Protein AF-A0A1A9RA69-F1 (afdb_monomer_lite)

Radius of gyration: 20.42 Å; chains: 1; bounding box: 55×50×54 Å

Sequence (304 aa):
MTLPSEFDSLSSAAAGIYRQNAFYIRMSSLFDLDPQENDPLPAAVAMHAHEYVHFLHNASTTAGQAYLHSNLILLRVMAGGCNEQGHFLGLDTMSEDGRNSLCYVATIMNAQLGTTSAKSLSGCKEILQWEYDFPRILTSQNVSKAISTFKTHEENGDITSQDITIGLSFITEGVAYEVEREMRRLSGIPDNDLDLHVPIFPYLAYRKAIRNWSGRDLQAHDLIAIGITALSHIFSGFWLYTICVSLRNTNESVTSVLEKARASCSNDSEHVLFALREQRDDLSKGDVIWTAIGEYMKMAELGV

Secondary structure (DSSP, 8-state):
-PPP-TTS---S-SSEEEETTTTEEEE-GGG-SS-SSSPPPTTHHHHHHHHHHHHHHHHHSHHHHHHHHHHHHHHHHHHTTB-TT--B--GGGS-HHHHHHHHHHHHHHHHHH-----GGGTT---GGGEEEPPPEEEEETTEEEEEEEEEEE-TTS-EEEEEEEESHHHHHHHHHHHHHHHHHHHTT--TTTTTTT--IIIIIHHHHHHHHHHTS---HHHHHHHHHHHTTSSSHHHHHHHHHHHHHH--S-HHHHHHHHHHHTTTHHHHHHHHHHHHHHTSPTT-HHHHHHHHHHHHHHHT-

Structure (mmCIF, N/CA/C/O backbone):
data_AF-A0A1A9RA69-F1
#
_entry.id   AF-A0A1A9RA69-F1
#
loop_
_atom_site.group_PDB
_atom_site.id
_atom_site.type_symbol
_atom_site.label_atom_id
_atom_site.label_alt_id
_atom_site.label_comp_id
_atom_site.label_asym_id
_atom_site.label_entity_id
_atom_site.label_seq_id
_atom_site.pdbx_PDB_ins_code
_atom_site.Cartn_x
_atom_site.Cartn_y
_atom_site.Cartn_z
_atom_site.occupancy
_atom_site.B_iso_or_equiv
_atom_site.auth_seq_id
_atom_site.auth_comp_id
_atom_site.auth_asym_id
_atom_site.auth_atom_id
_atom_site.pdbx_PDB_model_num
ATOM 1 N N . MET A 1 1 ? 32.854 -2.793 6.626 1.00 27.45 1 MET A N 1
ATOM 2 C CA . MET A 1 1 ? 31.945 -2.289 5.579 1.00 27.45 1 MET A CA 1
ATOM 3 C C . MET A 1 1 ? 30.653 -3.076 5.730 1.00 27.45 1 MET A C 1
ATOM 5 O O . MET A 1 1 ? 30.592 -4.228 5.329 1.00 27.45 1 MET A O 1
ATOM 9 N N . THR A 1 2 ? 29.713 -2.538 6.498 1.00 25.16 2 THR A N 1
ATOM 10 C CA . THR A 1 2 ? 28.413 -3.157 6.787 1.00 25.16 2 THR A CA 1
ATOM 11 C C . THR A 1 2 ? 27.488 -2.897 5.605 1.00 25.16 2 THR A C 1
ATOM 13 O O . THR A 1 2 ? 27.288 -1.743 5.236 1.00 25.16 2 THR A O 1
ATOM 16 N N . LEU A 1 3 ? 26.981 -3.962 4.981 1.00 24.34 3 LEU A N 1
ATOM 17 C CA . LEU A 1 3 ? 25.962 -3.869 3.934 1.00 24.34 3 LEU A CA 1
ATOM 18 C C . LEU A 1 3 ? 24.725 -3.134 4.489 1.00 24.34 3 LEU A C 1
ATOM 20 O O . LEU A 1 3 ? 24.337 -3.418 5.626 1.00 24.34 3 LEU A O 1
ATOM 24 N N . PRO A 1 4 ? 24.093 -2.218 3.734 1.00 28.41 4 PRO A N 1
ATOM 25 C CA . PRO A 1 4 ? 22.813 -1.653 4.132 1.00 28.41 4 PRO A CA 1
ATOM 26 C C . PRO A 1 4 ? 21.761 -2.762 4.054 1.00 28.41 4 PRO A C 1
ATOM 28 O O . PRO A 1 4 ? 21.517 -3.320 2.987 1.00 28.41 4 PRO A O 1
ATOM 31 N N . SER A 1 5 ? 21.125 -3.082 5.178 1.00 32.41 5 SER A N 1
ATOM 32 C CA . SER A 1 5 ? 20.023 -4.048 5.283 1.00 32.41 5 SER A CA 1
ATOM 33 C C . SER A 1 5 ? 18.706 -3.522 4.683 1.00 32.41 5 SER A C 1
ATOM 35 O O . SER A 1 5 ? 17.634 -3.915 5.125 1.00 32.41 5 SER A O 1
ATOM 37 N N . GLU A 1 6 ? 18.762 -2.576 3.743 1.00 33.84 6 GLU A N 1
ATOM 38 C CA . GLU A 1 6 ? 17.625 -1.720 3.368 1.00 33.84 6 GLU A CA 1
ATOM 39 C C . GLU A 1 6 ? 16.806 -2.235 2.172 1.00 33.84 6 GLU A C 1
ATOM 41 O O . GLU A 1 6 ? 15.825 -1.600 1.801 1.00 33.84 6 GLU A O 1
ATOM 46 N N . PHE A 1 7 ? 17.146 -3.398 1.602 1.00 30.27 7 PHE A N 1
ATOM 47 C CA . PHE A 1 7 ? 16.282 -4.087 0.625 1.00 30.27 7 PHE A CA 1
ATOM 48 C C . PHE A 1 7 ? 15.355 -5.136 1.250 1.00 30.27 7 PHE A C 1
ATOM 50 O O . PHE A 1 7 ? 14.399 -5.570 0.611 1.00 30.27 7 PHE A O 1
ATOM 57 N N . ASP A 1 8 ? 15.600 -5.500 2.508 1.00 30.80 8 ASP A N 1
ATOM 58 C CA . ASP A 1 8 ? 14.643 -6.234 3.323 1.00 30.80 8 ASP A CA 1
ATOM 59 C C . ASP A 1 8 ? 13.865 -5.201 4.133 1.00 30.80 8 ASP A C 1
ATOM 61 O O . ASP A 1 8 ? 14.399 -4.592 5.060 1.00 30.80 8 ASP A O 1
ATOM 65 N N . SER A 1 9 ? 12.603 -4.972 3.775 1.00 30.31 9 SER A N 1
ATOM 66 C CA . SER A 1 9 ? 11.675 -4.199 4.595 1.00 30.31 9 SER A CA 1
ATOM 67 C C . SER A 1 9 ? 11.464 -4.921 5.929 1.00 30.31 9 SER A C 1
ATOM 69 O O . SER A 1 9 ? 10.522 -5.688 6.111 1.00 30.31 9 SER A O 1
ATOM 71 N N . LEU A 1 10 ? 12.373 -4.695 6.873 1.00 33.59 10 LEU A N 1
ATOM 72 C CA . LEU A 1 10 ? 12.224 -5.038 8.279 1.00 33.59 10 LEU A CA 1
ATOM 73 C C . LEU A 1 10 ? 11.155 -4.107 8.871 1.00 33.59 10 LEU A C 1
ATOM 75 O O . LEU A 1 10 ? 11.471 -3.103 9.507 1.00 33.59 10 LEU A O 1
ATOM 79 N N . SER A 1 11 ? 9.886 -4.418 8.611 1.00 34.34 11 SER A N 1
ATOM 80 C CA . SER A 1 11 ? 8.718 -3.735 9.168 1.00 34.34 11 SER A CA 1
ATOM 81 C C . SER A 1 11 ? 7.892 -4.741 9.972 1.00 34.34 11 SER A C 1
ATOM 83 O O . SER A 1 11 ? 7.182 -5.564 9.419 1.00 34.34 11 SER A O 1
ATOM 85 N N . SER A 1 12 ? 8.070 -4.645 11.292 1.00 34.28 12 SER A N 1
ATOM 86 C CA . SER A 1 12 ? 7.458 -5.360 12.426 1.00 34.28 12 SER A CA 1
ATOM 87 C C . SER A 1 12 ? 7.635 -6.891 12.576 1.00 34.28 12 SER A C 1
ATOM 89 O O . SER A 1 12 ? 7.056 -7.715 11.892 1.00 34.28 12 SER A O 1
ATOM 91 N N . ALA A 1 13 ? 8.420 -7.258 13.598 1.00 42.62 13 ALA A N 1
ATOM 92 C CA . ALA A 1 13 ? 8.185 -8.394 14.501 1.00 42.62 13 ALA A CA 1
ATOM 93 C C . ALA A 1 13 ? 8.125 -9.845 13.948 1.00 42.62 13 ALA A C 1
ATOM 95 O O . ALA A 1 13 ? 7.209 -10.587 14.267 1.00 42.62 13 ALA A O 1
ATOM 96 N N . ALA A 1 14 ? 9.180 -10.294 13.253 1.00 58.47 14 ALA A N 1
ATOM 97 C CA . ALA A 1 14 ? 9.786 -11.650 13.292 1.00 58.47 14 ALA A CA 1
ATOM 98 C C . ALA A 1 14 ? 8.922 -12.937 13.125 1.00 58.47 14 ALA A C 1
ATOM 100 O O . ALA A 1 14 ? 9.467 -14.037 13.253 1.00 58.47 14 ALA A O 1
ATOM 101 N N . ALA A 1 15 ? 7.628 -12.846 12.818 1.00 69.25 15 ALA A N 1
ATOM 102 C CA . ALA A 1 15 ? 6.713 -13.988 12.729 1.00 69.25 15 ALA A CA 1
ATOM 103 C C . ALA A 1 15 ? 6.352 -14.386 11.290 1.00 69.25 15 ALA A C 1
ATOM 105 O O . ALA A 1 15 ? 6.183 -15.575 11.026 1.00 69.25 15 ALA A O 1
ATOM 106 N N . GLY A 1 16 ? 6.276 -13.421 10.373 1.00 75.06 16 GLY A N 1
ATOM 107 C CA . GLY A 1 16 ? 5.895 -13.602 8.973 1.00 75.06 16 GLY A CA 1
ATOM 108 C C . GLY A 1 16 ? 6.556 -12.553 8.081 1.00 75.06 16 GLY A C 1
ATOM 109 O O . GLY A 1 16 ? 6.882 -11.465 8.551 1.00 75.06 16 GLY A O 1
ATOM 110 N N . ILE A 1 17 ? 6.859 -12.920 6.833 1.00 83.50 17 ILE A N 1
ATOM 111 C CA . ILE A 1 17 ? 7.322 -12.006 5.782 1.00 83.50 17 ILE A CA 1
ATOM 112 C C . ILE A 1 17 ? 6.777 -12.484 4.434 1.00 83.50 17 ILE A C 1
ATOM 114 O O . ILE A 1 17 ? 7.226 -13.508 3.901 1.00 83.50 17 ILE A O 1
ATOM 118 N N . TYR A 1 18 ? 5.881 -11.709 3.833 1.00 84.56 18 TYR A N 1
ATOM 119 C CA . TYR A 1 18 ? 5.550 -11.807 2.420 1.00 84.56 18 TYR A CA 1
ATOM 120 C C . TYR A 1 18 ? 6.660 -11.198 1.561 1.00 84.56 18 TYR A C 1
ATOM 122 O O . TYR A 1 18 ? 7.117 -10.071 1.763 1.00 84.56 18 TYR A O 1
ATOM 130 N N . ARG A 1 19 ? 7.105 -11.951 0.555 1.00 82.25 19 ARG A N 1
ATOM 131 C CA . ARG A 1 19 ? 8.107 -11.491 -0.406 1.00 82.25 19 ARG A CA 1
ATOM 132 C C . ARG A 1 19 ? 7.420 -10.990 -1.663 1.00 82.25 19 ARG A C 1
ATOM 134 O O . ARG A 1 19 ? 7.020 -11.768 -2.534 1.00 82.25 19 ARG A O 1
ATOM 141 N N . GLN A 1 20 ? 7.313 -9.666 -1.740 1.00 78.75 20 GLN A N 1
ATOM 142 C CA . GLN A 1 20 ? 6.709 -8.971 -2.867 1.00 78.75 20 GLN A CA 1
ATOM 143 C C . GLN A 1 20 ? 7.347 -9.407 -4.193 1.00 78.75 20 GLN A C 1
ATOM 145 O O . GLN A 1 20 ? 8.564 -9.549 -4.292 1.00 78.75 20 GLN A O 1
ATOM 150 N N . ASN A 1 21 ? 6.509 -9.657 -5.202 1.00 75.44 21 ASN A N 1
ATOM 151 C CA . ASN A 1 21 ? 6.872 -10.121 -6.554 1.00 75.44 21 ASN A CA 1
ATOM 152 C C . ASN A 1 21 ? 7.459 -11.543 -6.653 1.00 75.44 21 ASN A C 1
ATOM 154 O O . ASN A 1 21 ? 7.546 -12.074 -7.756 1.00 75.44 21 ASN A O 1
ATOM 158 N N . ALA A 1 22 ? 7.800 -12.187 -5.532 1.00 79.44 22 ALA A N 1
ATOM 159 C CA . ALA A 1 22 ? 8.187 -13.600 -5.484 1.00 79.44 22 ALA A CA 1
ATOM 160 C C . ALA A 1 22 ? 7.032 -14.530 -5.062 1.00 79.44 22 ALA A C 1
ATOM 162 O O . ALA A 1 22 ? 7.169 -15.747 -5.149 1.00 79.44 22 ALA A O 1
ATOM 163 N N . PHE A 1 23 ? 5.908 -13.963 -4.606 1.00 83.69 23 PHE A N 1
ATOM 164 C CA . PHE A 1 23 ? 4.671 -14.671 -4.244 1.00 83.69 23 PHE A CA 1
ATOM 165 C C . PHE A 1 23 ? 4.850 -15.818 -3.244 1.00 83.69 23 PHE A C 1
ATOM 167 O O . PHE A 1 23 ? 4.135 -16.814 -3.303 1.00 83.69 23 PHE A O 1
ATOM 174 N N . TYR A 1 24 ? 5.769 -15.665 -2.289 1.00 85.94 24 TYR A N 1
ATOM 175 C CA . TYR A 1 24 ? 5.884 -16.600 -1.177 1.00 85.94 24 TYR A CA 1
ATOM 176 C C . TYR A 1 24 ? 5.848 -15.880 0.164 1.00 85.94 24 TYR A C 1
ATOM 178 O O . TYR A 1 24 ? 6.319 -14.749 0.309 1.00 85.94 24 TYR A O 1
ATOM 186 N N . ILE A 1 25 ? 5.277 -16.574 1.142 1.00 88.06 25 ILE A N 1
ATOM 187 C CA . ILE A 1 25 ? 5.205 -16.153 2.533 1.00 88.06 25 ILE A CA 1
ATOM 188 C C . ILE A 1 25 ? 6.197 -17.013 3.306 1.00 88.06 25 ILE A C 1
ATOM 190 O O . ILE A 1 25 ? 6.184 -18.241 3.206 1.00 88.06 25 ILE A O 1
ATOM 194 N N . ARG A 1 26 ? 7.075 -16.371 4.071 1.00 88.12 26 ARG A N 1
ATOM 195 C CA . ARG A 1 26 ? 7.946 -17.051 5.025 1.00 88.12 26 ARG A CA 1
ATOM 196 C C . ARG A 1 26 ? 7.419 -16.806 6.427 1.00 88.12 26 ARG A C 1
ATOM 198 O O . ARG A 1 26 ? 7.430 -15.670 6.879 1.00 88.12 26 ARG A O 1
ATOM 205 N N . MET A 1 27 ? 7.053 -17.875 7.121 1.00 87.44 27 MET A N 1
ATOM 206 C CA . MET A 1 27 ? 6.606 -17.818 8.511 1.00 87.44 27 MET A CA 1
ATOM 207 C C . MET A 1 27 ? 7.672 -18.370 9.457 1.00 87.44 27 MET A C 1
ATOM 209 O O . MET A 1 27 ? 8.471 -19.235 9.092 1.00 87.44 27 MET A O 1
ATOM 213 N N . SER A 1 28 ? 7.685 -17.861 10.683 1.00 87.75 28 SER A N 1
ATOM 214 C CA . SER A 1 28 ? 8.367 -18.483 11.812 1.00 87.75 28 SER A CA 1
ATOM 215 C C . SER A 1 28 ? 7.696 -19.815 12.132 1.00 87.75 28 SER A C 1
ATOM 217 O O . SER A 1 28 ? 6.470 -19.911 12.115 1.00 87.75 28 SER A O 1
ATOM 219 N N . SER A 1 29 ? 8.485 -20.829 12.492 1.00 85.19 29 SER A N 1
ATOM 220 C CA . SER A 1 29 ? 7.966 -22.149 12.877 1.00 85.19 29 SER A CA 1
ATOM 221 C C . SER A 1 29 ? 7.066 -22.108 14.116 1.00 85.19 29 SER A C 1
ATOM 223 O O . SER A 1 29 ? 6.325 -23.047 14.362 1.00 85.19 29 SER A O 1
ATOM 225 N N . LEU A 1 30 ? 7.112 -21.028 14.904 1.00 85.19 30 LEU A N 1
ATOM 226 C CA . LEU A 1 30 ? 6.190 -20.818 16.025 1.00 85.19 30 LEU A CA 1
ATOM 227 C C . LEU A 1 30 ? 4.755 -20.512 15.567 1.00 85.19 30 LEU A C 1
ATOM 229 O O . LEU A 1 30 ? 3.819 -20.721 16.328 1.00 85.19 30 LEU A O 1
ATOM 233 N N . PHE A 1 31 ? 4.583 -20.017 14.341 1.00 85.62 31 PHE A N 1
ATOM 234 C CA . PHE A 1 31 ? 3.292 -19.687 13.732 1.00 85.62 31 PHE A CA 1
ATOM 235 C C . PHE A 1 31 ? 2.871 -20.768 12.726 1.00 85.62 31 PHE A C 1
ATOM 237 O O . PHE A 1 31 ? 2.175 -20.481 11.750 1.00 85.62 31 PHE A O 1
ATOM 244 N N . ASP A 1 32 ? 3.325 -22.006 12.941 1.00 87.44 32 ASP A N 1
ATOM 245 C CA . ASP A 1 32 ? 2.824 -23.153 12.197 1.00 87.44 32 ASP A CA 1
ATOM 246 C C . ASP A 1 32 ? 1.327 -23.344 12.485 1.00 87.44 32 ASP A C 1
ATOM 248 O O . ASP A 1 32 ? 0.864 -23.171 13.616 1.00 87.44 32 ASP A O 1
ATOM 252 N N . LEU A 1 33 ? 0.573 -23.657 11.435 1.00 90.44 33 LEU A N 1
ATOM 253 C CA . LEU A 1 33 ? -0.854 -23.947 11.528 1.00 90.44 33 LEU A CA 1
ATOM 254 C C . LEU A 1 33 ? -1.109 -25.404 11.930 1.00 90.44 33 LEU A C 1
ATOM 256 O O . LEU A 1 33 ? -2.230 -25.712 12.325 1.00 90.44 33 LEU A O 1
ATOM 260 N N . ASP A 1 34 ? -0.093 -26.269 11.845 1.00 91.12 34 ASP A N 1
ATOM 261 C CA . ASP A 1 34 ? -0.165 -27.683 12.232 1.00 91.12 34 ASP A CA 1
ATOM 262 C C . ASP A 1 34 ? 1.121 -28.141 12.965 1.00 91.12 34 ASP A C 1
ATOM 264 O O . ASP A 1 34 ? 1.908 -28.930 12.431 1.00 91.12 34 ASP A O 1
ATOM 268 N N . PRO A 1 35 ? 1.404 -27.621 14.180 1.00 88.81 35 PRO A N 1
ATOM 269 C CA . PRO A 1 35 ? 2.593 -28.008 14.929 1.00 88.81 35 PRO A CA 1
ATOM 270 C C . PRO A 1 35 ? 2.499 -29.466 15.403 1.00 88.81 35 PRO A C 1
ATOM 272 O O . PRO A 1 35 ? 1.471 -29.914 15.897 1.00 88.81 35 PRO A O 1
ATOM 275 N N . GLN A 1 36 ? 3.613 -30.201 15.348 1.00 84.12 36 GLN A N 1
ATOM 276 C CA . GLN A 1 36 ? 3.624 -31.637 15.678 1.00 84.12 36 GLN A CA 1
ATOM 277 C C . GLN A 1 36 ? 3.325 -31.971 17.149 1.00 84.12 36 GLN A C 1
ATOM 279 O O . GLN A 1 36 ? 2.824 -33.057 17.434 1.00 84.12 36 GLN A O 1
ATOM 284 N N . GLU A 1 37 ? 3.682 -31.088 18.085 1.00 81.25 37 GLU A N 1
ATOM 285 C CA . GLU A 1 37 ? 3.661 -31.390 19.527 1.00 81.25 37 GLU A CA 1
ATOM 286 C C . GLU A 1 37 ? 2.727 -30.484 20.344 1.00 81.25 37 GLU A C 1
ATOM 288 O O . GLU A 1 37 ? 2.474 -30.779 21.509 1.00 81.25 37 GLU A O 1
ATOM 293 N N . ASN A 1 38 ? 2.210 -29.397 19.764 1.00 82.81 38 ASN A N 1
ATOM 294 C CA . ASN A 1 38 ? 1.404 -28.396 20.468 1.00 82.81 38 ASN A CA 1
ATOM 295 C C . ASN A 1 38 ? 0.243 -27.917 19.597 1.00 82.81 38 ASN A C 1
ATOM 297 O O . ASN A 1 38 ? 0.313 -27.994 18.374 1.00 82.81 38 ASN A O 1
ATOM 301 N N . ASP A 1 39 ? -0.776 -27.340 20.231 1.00 85.75 39 ASP A N 1
ATOM 302 C CA . ASP A 1 39 ? -1.787 -26.581 19.502 1.00 85.75 39 ASP A CA 1
ATOM 303 C C . ASP A 1 39 ? -1.146 -25.356 18.816 1.00 85.75 39 ASP A C 1
ATOM 305 O O . ASP A 1 39 ? -0.204 -24.763 19.365 1.00 85.75 39 ASP A O 1
ATOM 309 N N . PRO A 1 40 ? -1.648 -24.939 17.638 1.00 85.44 40 PRO A N 1
ATOM 310 C CA . PRO A 1 40 ? -1.216 -23.704 16.996 1.00 85.44 40 PRO A CA 1
ATOM 311 C C . PRO A 1 40 ? -1.345 -22.515 17.949 1.00 85.44 40 PRO A C 1
ATOM 313 O O . PRO A 1 40 ? -2.305 -22.418 18.721 1.00 85.44 40 PRO A O 1
ATOM 316 N N . LEU A 1 41 ? -0.413 -21.560 17.864 1.00 85.38 41 LEU A N 1
ATOM 317 C CA . LEU A 1 41 ? -0.558 -20.315 18.616 1.00 85.38 41 LEU A CA 1
ATOM 318 C C . LEU A 1 41 ? -1.899 -19.648 18.260 1.00 85.38 41 LEU A C 1
ATOM 320 O O . LEU A 1 41 ? -2.237 -19.577 17.076 1.00 85.38 41 LEU A O 1
ATOM 324 N N . PRO A 1 42 ? -2.633 -19.063 19.227 1.00 81.88 42 PRO A N 1
ATOM 325 C CA . PRO A 1 42 ? -3.911 -18.401 18.944 1.00 81.88 42 PRO A CA 1
ATOM 326 C C . PRO A 1 42 ? -3.831 -17.314 17.858 1.00 81.88 42 PRO A C 1
ATOM 328 O O . PRO A 1 42 ? -4.802 -17.059 17.149 1.00 81.88 42 PRO A O 1
ATOM 331 N N . ALA A 1 43 ? -2.660 -16.686 17.699 1.00 83.81 43 ALA A N 1
ATOM 332 C CA . ALA A 1 43 ? -2.397 -15.667 16.686 1.00 83.81 43 ALA A CA 1
ATOM 333 C C . ALA A 1 43 ? -1.901 -16.223 15.332 1.00 83.81 43 ALA A C 1
ATOM 335 O O . ALA A 1 43 ? -1.717 -15.439 14.404 1.00 83.81 43 ALA A O 1
ATOM 336 N N . ALA A 1 44 ? -1.687 -17.539 15.191 1.00 87.75 44 ALA A N 1
ATOM 337 C CA . ALA A 1 44 ? -1.130 -18.150 13.980 1.00 87.75 44 ALA A CA 1
ATOM 338 C C . ALA A 1 44 ? -1.990 -17.855 12.747 1.00 87.75 44 ALA A C 1
ATOM 340 O O . ALA A 1 44 ? -1.511 -17.265 11.782 1.00 87.75 44 ALA A O 1
ATOM 341 N N . VAL A 1 45 ? -3.287 -18.163 12.815 1.00 90.94 45 VAL A N 1
ATOM 342 C CA . VAL A 1 45 ? -4.230 -17.931 11.709 1.00 90.94 45 VAL A CA 1
ATOM 343 C C . VAL A 1 45 ? -4.305 -16.446 11.332 1.00 90.94 45 VAL A C 1
ATOM 345 O O . VAL A 1 45 ? -4.296 -16.112 10.150 1.00 90.94 45 VAL A O 1
ATOM 348 N N . ALA A 1 46 ? -4.321 -15.551 12.324 1.00 91.38 46 ALA A N 1
ATOM 349 C CA . ALA A 1 46 ? -4.362 -14.109 12.087 1.00 91.38 46 ALA A CA 1
ATOM 350 C C . ALA A 1 46 ? -3.090 -13.601 11.379 1.00 91.38 46 ALA A C 1
ATOM 352 O O . ALA A 1 46 ? -3.194 -12.824 10.435 1.00 91.38 46 ALA A O 1
ATOM 353 N N . MET A 1 47 ? -1.909 -14.089 11.772 1.00 90.06 47 MET A N 1
ATOM 354 C CA . MET A 1 47 ? -0.637 -13.722 11.139 1.00 90.06 47 MET A CA 1
ATOM 355 C C . MET A 1 47 ? -0.536 -14.244 9.698 1.00 90.06 47 MET A C 1
ATOM 357 O O . MET A 1 47 ? -0.089 -13.534 8.805 1.00 90.06 47 MET A O 1
ATOM 361 N N . HIS A 1 48 ? -0.994 -15.472 9.426 1.00 92.44 48 HIS A N 1
ATOM 362 C CA . HIS A 1 48 ? -1.060 -15.976 8.045 1.00 92.44 48 HIS A CA 1
ATOM 363 C C . HIS A 1 48 ? -2.014 -15.145 7.186 1.00 92.44 48 HIS A C 1
ATOM 365 O O . HIS A 1 48 ? -1.712 -14.868 6.027 1.00 92.44 48 HIS A O 1
ATOM 371 N N . ALA A 1 49 ? -3.143 -14.712 7.748 1.00 93.75 49 ALA A N 1
ATOM 372 C CA . ALA A 1 49 ? -4.061 -13.825 7.048 1.00 93.75 49 ALA A CA 1
ATOM 373 C C . ALA A 1 49 ? -3.441 -12.448 6.762 1.00 93.75 49 ALA A C 1
ATOM 375 O O . ALA A 1 49 ? -3.637 -11.938 5.662 1.00 93.75 49 ALA A O 1
ATOM 376 N N . HIS A 1 50 ? -2.657 -11.882 7.688 1.00 94.50 50 HIS A N 1
ATOM 377 C CA . HIS A 1 50 ? -1.894 -10.643 7.466 1.00 94.50 50 HIS A CA 1
ATOM 378 C C . HIS A 1 50 ? -0.998 -10.757 6.227 1.00 94.50 50 HIS A C 1
ATOM 380 O O . HIS A 1 50 ? -1.095 -9.956 5.297 1.00 94.50 50 HIS A O 1
ATOM 386 N N . GLU A 1 51 ? -0.188 -11.813 6.158 1.00 93.94 51 GLU A N 1
ATOM 387 C CA . GLU A 1 51 ? 0.707 -12.040 5.019 1.00 93.94 51 GLU A CA 1
ATOM 388 C C . GLU A 1 51 ? -0.042 -12.396 3.726 1.00 93.94 51 GLU A C 1
ATOM 390 O O . GLU A 1 51 ? 0.376 -12.028 2.624 1.00 93.94 51 GLU A O 1
ATOM 395 N N . TYR A 1 52 ? -1.182 -13.079 3.830 1.00 94.38 52 TYR A N 1
ATOM 396 C CA . TYR A 1 52 ? -2.032 -13.353 2.676 1.00 94.38 52 TYR A CA 1
ATOM 397 C C . TYR A 1 52 ? -2.679 -12.077 2.120 1.00 94.38 52 TYR A C 1
ATOM 399 O O . TYR A 1 52 ? -2.798 -11.923 0.905 1.00 94.38 52 TYR A O 1
ATOM 407 N N . VAL A 1 53 ? -3.033 -11.116 2.976 1.00 95.44 53 VAL A N 1
ATOM 408 C CA . VAL A 1 53 ? -3.509 -9.795 2.546 1.00 95.44 53 VAL A CA 1
ATOM 409 C C . VAL A 1 53 ? -2.425 -9.055 1.756 1.00 95.44 53 VAL A C 1
ATOM 411 O O . VAL A 1 53 ? -2.732 -8.468 0.718 1.00 95.44 53 VAL A O 1
ATOM 414 N N . HIS A 1 54 ? -1.153 -9.144 2.162 1.00 94.38 54 HIS A N 1
ATOM 415 C CA . HIS A 1 54 ? -0.033 -8.614 1.370 1.00 94.38 54 HIS A CA 1
ATOM 416 C C . HIS A 1 54 ? 0.058 -9.255 -0.019 1.00 94.38 54 HIS A C 1
ATOM 418 O O . HIS A 1 54 ? 0.214 -8.546 -1.019 1.00 94.38 54 HIS A O 1
ATOM 424 N N . PHE A 1 55 ? -0.099 -10.581 -0.099 1.00 93.19 55 PHE A N 1
ATOM 425 C CA . PHE A 1 55 ? -0.179 -11.301 -1.373 1.00 93.19 55 PHE A CA 1
ATOM 426 C C . PHE A 1 55 ? -1.315 -10.772 -2.258 1.00 93.19 55 PHE A C 1
ATOM 428 O O . PHE A 1 55 ? -1.072 -10.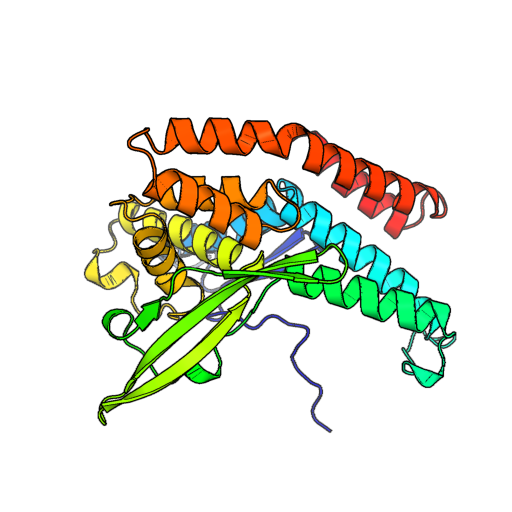433 -3.420 1.00 93.19 55 PHE A O 1
ATOM 435 N N . LEU A 1 56 ? -2.529 -10.659 -1.707 1.00 94.00 56 LEU A N 1
ATOM 436 C CA . LEU A 1 56 ? -3.697 -10.169 -2.437 1.00 94.00 56 LEU A CA 1
ATOM 437 C C . LEU A 1 56 ? -3.461 -8.748 -2.941 1.00 94.00 56 LEU A C 1
ATOM 439 O O . LEU A 1 56 ? -3.608 -8.489 -4.130 1.00 94.00 56 LEU A O 1
ATOM 443 N N . HIS A 1 57 ? -2.999 -7.839 -2.084 1.00 94.50 57 HIS A N 1
ATOM 444 C CA . HIS A 1 57 ? -2.709 -6.471 -2.500 1.00 94.50 57 HIS A CA 1
ATOM 445 C C . HIS A 1 57 ? -1.683 -6.406 -3.635 1.00 94.50 57 HIS A C 1
ATOM 447 O O . HIS A 1 57 ? -1.851 -5.610 -4.559 1.00 94.50 57 HIS A O 1
ATOM 453 N N . ASN A 1 58 ? -0.663 -7.265 -3.626 1.00 91.19 58 ASN A N 1
ATOM 454 C CA . ASN A 1 58 ? 0.332 -7.298 -4.693 1.00 91.19 58 ASN A CA 1
ATOM 455 C C . ASN A 1 58 ? -0.212 -7.854 -6.025 1.00 91.19 58 ASN A C 1
ATOM 457 O O . ASN A 1 58 ? 0.196 -7.400 -7.095 1.00 91.19 58 ASN A O 1
ATOM 461 N N . ALA A 1 59 ? -1.108 -8.843 -5.979 1.00 90.56 59 ALA A N 1
ATOM 462 C CA . ALA A 1 59 ? -1.617 -9.527 -7.170 1.00 90.56 59 ALA A CA 1
ATOM 463 C C . ALA A 1 59 ? -2.882 -8.881 -7.762 1.00 90.56 59 ALA A C 1
ATOM 465 O O . ALA A 1 59 ? -3.030 -8.800 -8.982 1.00 90.56 59 ALA A O 1
ATOM 466 N N . SER A 1 60 ? -3.789 -8.406 -6.910 1.00 91.75 60 SER A N 1
ATOM 467 C CA . SER A 1 60 ? -5.166 -8.078 -7.289 1.00 91.75 60 SER A CA 1
ATOM 468 C C . SER A 1 60 ? -5.497 -6.587 -7.246 1.00 91.75 60 SER A C 1
ATOM 470 O O . SER A 1 60 ? -6.632 -6.215 -7.535 1.00 91.75 60 SER A O 1
ATOM 472 N N . THR A 1 61 ? -4.555 -5.720 -6.861 1.00 94.94 61 THR A N 1
ATOM 473 C CA . THR A 1 61 ? -4.793 -4.270 -6.823 1.00 94.94 61 THR A CA 1
ATOM 474 C C . THR A 1 61 ? -3.967 -3.538 -7.866 1.00 94.94 61 THR A C 1
ATOM 476 O O . THR A 1 61 ? -2.819 -3.895 -8.139 1.00 94.94 61 THR A O 1
ATOM 479 N N . THR A 1 62 ? -4.531 -2.457 -8.401 1.00 95.81 62 THR A N 1
ATOM 480 C CA . THR A 1 62 ? -3.846 -1.549 -9.325 1.00 95.81 62 THR A CA 1
ATOM 481 C C . THR A 1 62 ? -2.530 -1.036 -8.743 1.00 95.81 62 THR A C 1
ATOM 483 O O . THR A 1 62 ? -1.528 -0.980 -9.450 1.00 95.81 62 THR A O 1
ATOM 486 N N . ALA A 1 63 ? -2.500 -0.675 -7.455 1.00 96.19 63 ALA A N 1
ATOM 487 C CA . ALA A 1 63 ? -1.289 -0.181 -6.803 1.00 96.19 63 ALA A CA 1
ATOM 488 C C . ALA A 1 63 ? -0.180 -1.249 -6.751 1.00 96.19 63 ALA A C 1
ATOM 490 O O . ALA A 1 63 ? 0.977 -0.939 -7.039 1.00 96.19 63 ALA A O 1
ATOM 491 N N . GLY A 1 64 ? -0.530 -2.503 -6.436 1.00 94.81 64 GLY A N 1
ATOM 492 C CA . GLY A 1 64 ? 0.403 -3.634 -6.462 1.00 94.81 64 GLY A CA 1
ATOM 493 C C . GLY A 1 64 ? 0.949 -3.907 -7.865 1.00 94.81 64 GLY A C 1
ATOM 494 O O . GLY A 1 64 ? 2.164 -3.936 -8.065 1.00 94.81 64 GLY A O 1
ATOM 495 N N . GLN A 1 65 ? 0.057 -3.989 -8.855 1.00 94.75 65 GLN A N 1
ATOM 496 C CA . GLN A 1 65 ? 0.404 -4.178 -10.270 1.00 94.75 65 GLN A CA 1
ATOM 497 C C . GLN A 1 65 ? 1.307 -3.054 -10.796 1.00 94.75 65 GLN A C 1
ATOM 499 O O . GLN A 1 65 ? 2.308 -3.308 -11.469 1.00 94.75 65 GLN A O 1
ATOM 504 N N . ALA A 1 66 ? 0.992 -1.801 -10.459 1.00 95.44 66 ALA A N 1
ATOM 505 C CA . ALA A 1 66 ? 1.752 -0.639 -10.903 1.00 95.44 66 ALA A CA 1
ATOM 506 C C . ALA A 1 66 ? 3.141 -0.596 -10.264 1.00 95.44 66 ALA A C 1
ATOM 508 O O . ALA A 1 66 ? 4.109 -0.219 -10.926 1.00 95.44 66 ALA A O 1
ATOM 509 N N . TYR A 1 67 ? 3.254 -1.014 -9.002 1.00 95.25 67 TYR A N 1
ATOM 510 C CA . TYR A 1 67 ? 4.540 -1.109 -8.329 1.00 95.25 67 TYR A CA 1
ATOM 511 C C . TYR A 1 67 ? 5.405 -2.238 -8.907 1.00 95.25 67 TYR A C 1
ATOM 513 O O . TYR A 1 67 ? 6.600 -2.030 -9.121 1.00 95.25 67 TYR A O 1
ATOM 521 N N . LEU A 1 68 ? 4.830 -3.403 -9.238 1.00 93.44 68 LEU A N 1
ATOM 522 C CA . LEU A 1 68 ? 5.541 -4.455 -9.979 1.00 93.44 68 LEU A CA 1
ATOM 523 C C . LEU A 1 68 ? 6.048 -3.929 -11.327 1.00 93.44 68 LEU A C 1
ATOM 525 O O . LEU A 1 68 ? 7.223 -4.095 -11.649 1.00 93.44 68 LEU A O 1
ATOM 529 N N . HIS A 1 69 ? 5.187 -3.257 -12.093 1.00 94.56 69 HIS A N 1
ATOM 530 C CA . HIS A 1 69 ? 5.563 -2.662 -13.372 1.00 94.56 69 HIS A CA 1
ATOM 531 C C . HIS A 1 69 ? 6.746 -1.693 -13.222 1.00 94.56 69 HIS A C 1
ATOM 533 O O . HIS A 1 69 ? 7.738 -1.805 -13.943 1.00 94.56 69 HIS A O 1
ATOM 539 N N . SER A 1 70 ? 6.704 -0.796 -12.234 1.00 94.94 70 SER A N 1
ATOM 540 C CA . SER A 1 70 ? 7.812 0.122 -11.965 1.00 94.94 70 SER A CA 1
ATOM 541 C C . SER A 1 70 ? 9.096 -0.595 -11.525 1.00 94.94 70 SER A C 1
ATOM 543 O O . SER A 1 70 ? 10.174 -0.185 -11.950 1.00 94.94 70 SER A O 1
ATOM 545 N N . ASN A 1 71 ? 9.008 -1.693 -10.765 1.00 93.19 71 ASN A N 1
ATOM 546 C CA . ASN A 1 71 ? 10.169 -2.533 -10.439 1.00 93.19 71 ASN A CA 1
ATOM 547 C C . ASN A 1 71 ? 10.794 -3.171 -11.690 1.00 93.19 71 ASN A C 1
ATOM 549 O O . ASN A 1 71 ? 12.016 -3.185 -11.824 1.00 93.19 71 ASN A O 1
ATOM 553 N N . LEU A 1 72 ? 9.982 -3.674 -12.624 1.00 92.38 72 LEU A N 1
ATOM 554 C CA . LEU A 1 72 ? 10.483 -4.262 -13.871 1.00 92.38 72 LEU A CA 1
ATOM 555 C C . LEU A 1 72 ? 11.205 -3.220 -14.734 1.00 92.38 72 LEU A C 1
ATOM 557 O O . LEU A 1 72 ? 12.305 -3.484 -15.225 1.00 92.38 72 LEU A O 1
ATOM 561 N N . ILE A 1 73 ? 10.639 -2.014 -14.857 1.00 93.19 73 ILE A N 1
ATOM 562 C CA . ILE A 1 73 ? 11.306 -0.909 -15.559 1.00 93.19 73 ILE A CA 1
ATOM 563 C C . ILE A 1 73 ? 12.608 -0.534 -14.842 1.00 93.19 73 ILE A C 1
ATOM 565 O O . ILE A 1 73 ? 13.631 -0.358 -15.503 1.00 93.19 73 ILE A O 1
ATOM 569 N N . LEU A 1 74 ? 12.601 -0.446 -13.506 1.00 93.25 74 LEU A N 1
ATOM 570 C CA . LEU A 1 74 ? 13.797 -0.132 -12.723 1.00 93.25 74 LEU A CA 1
ATOM 571 C C . LEU A 1 74 ? 14.929 -1.116 -13.033 1.00 93.25 74 LEU A C 1
ATOM 573 O O . LEU A 1 74 ? 16.034 -0.684 -13.354 1.00 93.25 74 LEU A O 1
ATOM 577 N N . LEU A 1 75 ? 14.649 -2.421 -12.988 1.00 90.25 75 LEU A N 1
ATOM 578 C CA . LEU A 1 75 ? 15.631 -3.466 -13.285 1.00 90.25 75 LEU A CA 1
ATOM 579 C C . LEU A 1 75 ? 16.190 -3.336 -14.707 1.00 90.25 75 LEU A C 1
ATOM 581 O O . LEU A 1 75 ? 17.403 -3.415 -14.900 1.00 90.25 75 LEU A O 1
ATOM 585 N N . ARG A 1 76 ? 15.326 -3.074 -15.696 1.00 89.44 76 ARG A N 1
ATOM 586 C CA . ARG A 1 76 ? 15.734 -2.881 -17.096 1.00 89.44 76 ARG A CA 1
ATOM 587 C C . ARG A 1 76 ? 16.639 -1.663 -17.270 1.00 89.44 76 ARG A C 1
ATOM 589 O O . ARG A 1 76 ? 17.644 -1.743 -17.970 1.00 89.44 76 ARG A O 1
ATOM 596 N N . VAL A 1 77 ? 16.308 -0.549 -16.620 1.00 91.44 77 VAL A N 1
ATOM 597 C CA . VAL A 1 77 ? 17.123 0.672 -16.665 1.00 91.44 77 VAL A CA 1
ATOM 598 C C . VAL A 1 77 ? 18.459 0.458 -15.948 1.00 91.44 77 VAL A C 1
ATOM 600 O O . VAL A 1 77 ? 19.504 0.828 -16.481 1.00 91.44 77 VAL A O 1
ATOM 603 N N . MET A 1 78 ? 18.450 -0.183 -14.775 1.00 91.56 78 MET A N 1
ATOM 604 C CA . MET A 1 78 ? 19.666 -0.478 -14.010 1.00 91.56 78 MET A CA 1
ATOM 605 C C . MET A 1 78 ? 20.619 -1.418 -14.749 1.00 91.56 78 MET A C 1
ATOM 607 O O . MET A 1 78 ? 21.830 -1.241 -14.635 1.00 91.56 78 MET A O 1
ATOM 611 N N . ALA A 1 79 ? 20.104 -2.357 -15.550 1.00 89.31 79 ALA A N 1
ATOM 612 C CA . ALA A 1 79 ? 20.930 -3.246 -16.367 1.00 89.31 79 ALA A CA 1
ATOM 613 C C . ALA A 1 79 ? 21.869 -2.480 -17.319 1.00 89.31 79 ALA A C 1
ATOM 615 O O . ALA A 1 79 ? 22.974 -2.943 -17.589 1.00 89.31 79 ALA A O 1
ATOM 616 N N . GLY A 1 80 ? 21.481 -1.277 -17.765 1.00 87.12 80 GLY A N 1
ATOM 617 C CA . GLY A 1 80 ? 22.332 -0.401 -18.578 1.00 87.12 80 GLY A CA 1
ATOM 618 C C . GLY A 1 80 ? 23.552 0.180 -17.848 1.00 87.12 80 GLY A C 1
ATOM 619 O O . GLY A 1 80 ? 24.425 0.742 -18.501 1.00 87.12 80 GLY A O 1
ATOM 620 N N . GLY A 1 81 ? 23.623 0.059 -16.518 1.00 89.25 81 GLY A N 1
ATOM 621 C CA . GLY A 1 81 ? 24.775 0.439 -15.688 1.00 89.25 81 GLY A CA 1
ATOM 622 C C . GLY A 1 81 ? 25.498 -0.755 -15.055 1.00 89.25 81 GLY A C 1
ATOM 623 O O . GLY A 1 81 ? 26.258 -0.576 -14.101 1.00 89.25 81 GLY A O 1
ATOM 624 N N . CYS A 1 82 ? 25.231 -1.977 -15.522 1.00 93.00 82 CYS A N 1
ATOM 625 C CA . CYS A 1 82 ? 25.862 -3.191 -15.012 1.00 93.00 82 CYS A CA 1
ATOM 626 C C . CYS A 1 82 ? 27.058 -3.629 -15.868 1.00 93.00 82 CYS A C 1
ATOM 628 O O . CYS A 1 82 ? 27.112 -3.378 -17.070 1.00 93.00 82 CYS A O 1
ATOM 630 N N . ASN A 1 83 ? 28.011 -4.329 -15.250 1.00 90.94 83 ASN A N 1
ATOM 631 C CA . ASN A 1 83 ? 29.063 -5.044 -15.979 1.00 90.94 83 ASN A CA 1
ATOM 632 C C . ASN A 1 83 ? 28.582 -6.414 -16.504 1.00 90.94 83 ASN A C 1
ATOM 634 O O . ASN A 1 83 ? 27.447 -6.823 -16.267 1.00 90.94 83 ASN A O 1
ATOM 638 N N . GLU A 1 84 ? 29.469 -7.162 -17.169 1.00 90.75 84 GLU A N 1
ATOM 639 C CA . GLU A 1 84 ? 29.177 -8.504 -17.710 1.00 90.75 84 GLU A CA 1
ATOM 640 C C . GLU A 1 84 ? 28.769 -9.537 -16.643 1.00 90.75 84 GLU A C 1
ATOM 642 O O . GLU A 1 84 ? 28.161 -10.553 -16.966 1.00 90.75 84 GLU A O 1
ATOM 647 N N . GLN A 1 85 ? 29.091 -9.290 -15.370 1.00 91.62 85 GLN A N 1
ATOM 648 C CA . GLN A 1 85 ? 28.706 -10.137 -14.237 1.00 91.62 85 GLN A CA 1
ATOM 649 C C . GLN A 1 85 ? 27.408 -9.666 -13.558 1.00 91.62 85 GLN A C 1
ATOM 651 O O . GLN A 1 85 ? 27.001 -10.249 -12.557 1.00 91.62 85 GLN A O 1
ATOM 656 N N . GLY A 1 86 ? 26.758 -8.617 -14.074 1.00 87.50 86 GLY A N 1
ATOM 657 C CA . GLY A 1 86 ? 25.515 -8.076 -13.523 1.00 87.50 86 GLY A CA 1
ATOM 658 C C . GLY A 1 86 ? 25.697 -7.173 -12.299 1.00 87.50 86 GLY A C 1
ATOM 659 O O . GLY A 1 86 ? 24.710 -6.808 -11.664 1.00 87.50 86 GLY A O 1
ATOM 660 N N . HIS A 1 87 ? 26.927 -6.783 -11.952 1.00 90.31 87 HIS A N 1
ATOM 661 C CA . HIS A 1 87 ? 27.161 -5.832 -10.867 1.00 90.31 87 HIS A CA 1
ATOM 662 C C . HIS A 1 87 ? 26.889 -4.407 -11.342 1.00 90.31 87 HIS A C 1
ATOM 664 O O . HIS A 1 87 ? 27.516 -3.948 -12.299 1.00 90.31 87 HIS A O 1
ATOM 670 N N . PHE A 1 88 ? 26.002 -3.699 -10.642 1.00 92.44 88 PHE A N 1
ATOM 671 C CA . PHE A 1 88 ? 25.739 -2.287 -10.902 1.00 92.44 88 PHE A CA 1
ATOM 672 C C . PHE A 1 88 ? 26.960 -1.440 -10.524 1.00 92.44 88 PHE A C 1
ATOM 674 O O . PHE A 1 88 ? 27.390 -1.438 -9.370 1.00 92.44 88 PHE A O 1
ATOM 681 N N . LEU A 1 89 ? 27.519 -0.722 -11.498 1.00 92.00 89 LEU A N 1
ATOM 682 C CA . LEU A 1 89 ? 28.755 0.049 -11.341 1.00 92.00 89 LEU A CA 1
ATOM 683 C C . LEU A 1 89 ? 28.518 1.511 -10.930 1.00 92.00 89 LEU A C 1
ATOM 685 O O . LEU A 1 89 ? 29.474 2.261 -10.742 1.00 92.00 89 LEU A O 1
ATOM 689 N N . GLY A 1 90 ? 27.257 1.919 -10.771 1.00 88.69 90 GLY A N 1
ATOM 690 C CA . GLY A 1 90 ? 26.879 3.273 -10.376 1.00 88.69 90 GLY A CA 1
ATOM 691 C C . GLY A 1 90 ? 26.473 4.173 -11.546 1.00 88.69 90 GLY A C 1
ATOM 692 O O . GLY A 1 90 ? 26.673 3.858 -12.720 1.00 88.69 90 GLY A O 1
ATOM 693 N N . LEU A 1 91 ? 25.896 5.327 -11.198 1.00 89.94 91 LEU A N 1
ATOM 694 C CA . LEU A 1 91 ? 25.274 6.275 -12.136 1.00 89.94 91 LEU A CA 1
ATOM 695 C C . LEU A 1 91 ? 26.243 6.842 -13.183 1.00 89.94 91 LEU A C 1
ATOM 697 O O . LEU A 1 91 ? 25.824 7.191 -14.290 1.00 89.94 91 LEU A O 1
ATOM 701 N N . ASP A 1 92 ? 27.529 6.926 -12.848 1.00 89.06 92 ASP A N 1
ATOM 702 C CA . ASP A 1 92 ? 28.559 7.491 -13.725 1.00 89.06 92 ASP A CA 1
ATOM 703 C C . ASP A 1 92 ? 28.823 6.614 -14.955 1.00 89.06 92 ASP A C 1
ATOM 705 O O . ASP A 1 92 ? 29.258 7.111 -15.991 1.00 89.06 92 ASP A O 1
ATOM 709 N N . THR A 1 93 ? 28.516 5.318 -14.863 1.00 89.12 93 THR A N 1
ATOM 710 C CA . THR A 1 93 ? 28.666 4.368 -15.977 1.00 89.12 93 THR A CA 1
ATOM 711 C C . THR A 1 93 ? 27.474 4.359 -16.934 1.00 89.12 93 THR A C 1
ATOM 713 O O . THR A 1 93 ? 27.560 3.790 -18.019 1.00 89.12 93 THR A O 1
ATOM 716 N N . MET A 1 94 ? 26.371 5.012 -16.561 1.00 93.38 94 MET A N 1
ATOM 717 C CA . MET A 1 94 ? 25.157 5.086 -17.372 1.00 93.38 94 MET A CA 1
ATOM 718 C C . MET A 1 94 ? 25.214 6.254 -18.367 1.00 93.38 94 MET A C 1
ATOM 720 O O . MET A 1 94 ? 25.882 7.267 -18.140 1.00 93.38 94 MET A O 1
ATOM 724 N N . SER A 1 95 ? 24.453 6.160 -19.459 1.00 92.44 95 SER A N 1
ATOM 725 C CA . SER A 1 95 ? 24.181 7.316 -20.321 1.00 92.44 95 SER A CA 1
ATOM 726 C C . SER A 1 95 ? 23.341 8.370 -19.586 1.00 92.44 95 SER A C 1
ATOM 728 O O . SER A 1 95 ? 22.707 8.085 -18.567 1.00 92.44 95 SER A O 1
ATOM 730 N N . GLU A 1 96 ? 23.310 9.599 -20.103 1.00 93.81 96 GLU A N 1
ATOM 731 C CA . GLU A 1 96 ? 22.442 10.655 -19.564 1.00 93.81 96 GLU A CA 1
ATOM 732 C C . GLU A 1 96 ? 20.962 10.247 -19.596 1.00 93.81 96 GLU A C 1
ATOM 734 O O . GLU A 1 96 ? 20.281 10.344 -18.575 1.00 93.81 96 GLU A O 1
ATOM 739 N N . ASP A 1 97 ? 20.499 9.679 -20.711 1.00 93.00 97 ASP A N 1
ATOM 740 C CA . ASP A 1 97 ? 19.135 9.154 -20.848 1.00 93.00 97 ASP A CA 1
ATOM 741 C C . ASP A 1 97 ? 18.839 8.032 -19.844 1.00 93.00 97 ASP A C 1
ATOM 743 O O . ASP A 1 97 ? 17.754 7.984 -19.258 1.00 93.00 97 ASP A O 1
ATOM 747 N N . GLY A 1 98 ? 19.816 7.155 -19.592 1.00 92.56 98 GLY A N 1
ATOM 748 C CA . GLY A 1 98 ? 19.711 6.095 -18.591 1.00 92.56 98 GLY A CA 1
ATOM 749 C C . GLY A 1 98 ? 19.575 6.654 -17.175 1.00 92.56 98 GLY A C 1
ATOM 750 O O . GLY A 1 98 ? 18.702 6.217 -16.426 1.00 92.56 98 GLY A O 1
ATOM 751 N N . ARG A 1 99 ? 20.377 7.667 -16.818 1.00 94.06 99 ARG A N 1
ATOM 752 C CA . ARG A 1 99 ? 20.264 8.365 -15.525 1.00 94.06 99 ARG A CA 1
ATOM 753 C C . ARG A 1 99 ? 18.916 9.065 -15.372 1.00 94.06 99 ARG A C 1
ATOM 755 O O . ARG A 1 99 ? 18.285 8.937 -14.326 1.00 94.06 99 ARG A O 1
ATOM 762 N N . ASN A 1 100 ? 18.458 9.768 -16.406 1.00 93.12 100 ASN A N 1
ATOM 763 C CA . ASN A 1 100 ? 17.169 10.461 -16.392 1.00 93.12 100 ASN A CA 1
ATOM 764 C C . ASN A 1 100 ? 16.006 9.473 -16.223 1.00 93.12 100 ASN A C 1
ATOM 766 O O . ASN A 1 100 ? 15.126 9.694 -15.389 1.00 93.12 100 ASN A O 1
ATOM 770 N N . SER A 1 101 ? 16.046 8.349 -16.943 1.00 93.06 101 SER A N 1
ATOM 771 C CA . SER A 1 101 ? 15.060 7.269 -16.820 1.00 93.06 101 SER A CA 1
ATOM 772 C C . SER A 1 101 ? 15.069 6.650 -15.422 1.00 93.06 101 SER A C 1
ATOM 774 O O . SER A 1 101 ? 14.011 6.436 -14.833 1.00 93.06 101 SER A O 1
ATOM 776 N N . LEU A 1 102 ? 16.255 6.420 -14.849 1.00 93.44 102 LEU A N 1
ATOM 777 C CA . LEU A 1 102 ? 16.402 5.867 -13.504 1.00 93.44 102 LEU A CA 1
ATOM 778 C C . LEU A 1 102 ? 15.821 6.810 -12.443 1.00 93.44 102 LEU A C 1
ATOM 780 O O . LEU A 1 102 ? 15.040 6.380 -11.596 1.00 93.44 102 LEU A O 1
ATOM 784 N N . CYS A 1 103 ? 16.147 8.103 -12.518 1.00 92.31 103 CYS A N 1
ATOM 785 C CA . CYS A 1 103 ? 15.600 9.131 -11.631 1.00 92.31 103 CYS A CA 1
ATOM 786 C C . CYS A 1 103 ? 14.073 9.237 -11.741 1.00 92.31 103 CYS A C 1
ATOM 788 O O . CYS A 1 103 ? 13.385 9.364 -10.723 1.00 92.31 103 CYS A O 1
ATOM 790 N N . TYR A 1 104 ? 13.535 9.166 -12.961 1.00 92.56 104 TYR A N 1
ATOM 791 C CA . TYR A 1 104 ? 12.094 9.182 -13.199 1.00 92.56 104 TYR A CA 1
ATOM 792 C C . TYR A 1 104 ? 11.402 7.975 -12.554 1.00 92.56 104 TYR A C 1
ATOM 794 O O . TYR A 1 104 ? 10.484 8.146 -11.750 1.00 92.56 104 TYR A O 1
ATOM 802 N N . VAL A 1 105 ? 11.887 6.759 -12.820 1.00 94.00 105 VAL A N 1
ATOM 803 C CA . VAL A 1 105 ? 11.311 5.526 -12.261 1.00 94.00 105 VAL A CA 1
ATOM 804 C C . VAL A 1 105 ? 11.424 5.505 -10.739 1.00 94.00 105 VAL A C 1
ATOM 806 O O . VAL A 1 105 ? 10.441 5.216 -10.061 1.00 94.00 105 VAL A O 1
ATOM 809 N N . ALA A 1 106 ? 12.567 5.905 -10.176 1.00 92.62 106 ALA A N 1
ATOM 810 C CA . ALA A 1 106 ? 12.738 6.019 -8.729 1.00 92.62 106 ALA A CA 1
ATOM 811 C C . ALA A 1 106 ? 11.761 7.037 -8.110 1.00 92.62 106 ALA A C 1
ATOM 813 O O . ALA A 1 106 ? 11.238 6.824 -7.016 1.00 92.62 106 ALA A O 1
ATOM 814 N N . THR A 1 107 ? 11.467 8.137 -8.809 1.00 92.56 107 THR A N 1
ATOM 815 C CA . THR A 1 107 ? 10.492 9.141 -8.357 1.00 92.56 107 THR A CA 1
ATOM 816 C C . THR A 1 107 ? 9.074 8.575 -8.319 1.00 92.56 107 THR A C 1
ATOM 818 O O . THR A 1 107 ? 8.364 8.799 -7.333 1.00 92.56 107 THR A O 1
ATOM 821 N N . ILE A 1 108 ? 8.686 7.816 -9.350 1.00 94.69 108 ILE A N 1
ATOM 822 C CA . ILE A 1 108 ? 7.399 7.112 -9.425 1.00 94.69 108 ILE A CA 1
ATOM 823 C C . ILE A 1 108 ? 7.295 6.073 -8.308 1.00 94.69 108 ILE A C 1
ATOM 825 O O . ILE A 1 108 ? 6.341 6.110 -7.535 1.00 94.69 108 ILE A O 1
ATOM 829 N N . MET A 1 109 ? 8.301 5.210 -8.154 1.00 94.88 109 MET A N 1
ATOM 830 C CA . MET A 1 109 ? 8.303 4.160 -7.131 1.00 94.88 109 MET A CA 1
ATOM 831 C C . MET A 1 109 ? 8.218 4.729 -5.718 1.00 94.88 109 MET A C 1
ATOM 833 O O . MET A 1 109 ? 7.449 4.229 -4.904 1.00 94.88 109 MET A O 1
ATOM 837 N N . ASN A 1 110 ? 8.946 5.810 -5.425 1.00 92.88 110 ASN A N 1
ATOM 838 C CA . ASN A 1 110 ? 8.863 6.475 -4.124 1.00 92.88 110 ASN A CA 1
ATOM 839 C C . ASN A 1 110 ? 7.479 7.097 -3.872 1.00 92.88 110 ASN A C 1
ATOM 841 O O . ASN A 1 110 ? 7.029 7.157 -2.730 1.00 92.88 110 ASN A O 1
ATOM 845 N N . ALA A 1 111 ? 6.796 7.570 -4.918 1.00 93.81 111 ALA A N 1
ATOM 846 C CA . ALA A 1 111 ? 5.428 8.070 -4.806 1.00 93.81 111 ALA A CA 1
ATOM 847 C C . ALA A 1 111 ? 4.409 6.948 -4.576 1.00 93.81 111 ALA A C 1
ATOM 849 O O . ALA A 1 111 ? 3.493 7.115 -3.776 1.00 93.81 111 ALA A O 1
ATOM 850 N N . GLN A 1 112 ? 4.576 5.821 -5.271 1.00 95.50 112 GLN A N 1
ATOM 851 C CA . GLN A 1 112 ? 3.734 4.637 -5.124 1.00 95.50 112 GLN A CA 1
ATOM 852 C C . GLN A 1 112 ? 3.906 4.011 -3.740 1.00 95.50 112 GLN A C 1
ATOM 854 O O . GLN A 1 112 ? 2.919 3.782 -3.049 1.00 95.50 112 GLN A O 1
ATOM 859 N N . LEU A 1 113 ? 5.152 3.762 -3.322 1.00 95.06 113 LEU A N 1
ATOM 860 C CA . LEU A 1 113 ? 5.467 3.083 -2.068 1.00 95.06 113 LEU A CA 1
ATOM 861 C C . LEU A 1 113 ? 5.114 3.939 -0.848 1.00 95.06 113 LEU A C 1
ATOM 863 O O . LEU A 1 113 ? 4.525 3.438 0.111 1.00 95.06 113 LEU A O 1
ATOM 867 N N . GLY A 1 114 ? 5.437 5.232 -0.905 1.00 95.38 114 GLY A N 1
ATOM 868 C CA . GLY A 1 114 ? 5.358 6.130 0.240 1.00 95.38 114 GLY A CA 1
ATOM 869 C C . GLY A 1 114 ? 6.466 5.881 1.268 1.00 95.38 114 GLY A C 1
ATOM 870 O O . GLY A 1 114 ? 7.449 5.184 1.023 1.00 95.38 114 GLY A O 1
ATOM 871 N N . THR A 1 115 ? 6.322 6.497 2.437 1.00 93.75 115 THR A N 1
ATOM 872 C CA . THR A 1 115 ? 7.262 6.362 3.550 1.00 93.75 115 THR A CA 1
ATOM 873 C C . THR A 1 115 ? 7.053 5.024 4.258 1.00 93.75 115 THR A C 1
ATOM 875 O O . THR A 1 115 ? 5.967 4.747 4.755 1.00 93.75 115 THR A O 1
ATOM 878 N N . THR A 1 116 ? 8.115 4.225 4.357 1.00 89.12 116 THR A N 1
ATOM 879 C CA . THR A 1 116 ? 8.091 2.880 4.961 1.00 89.12 116 THR A CA 1
ATOM 880 C C . THR A 1 116 ? 8.384 2.869 6.462 1.00 89.12 116 THR A C 1
ATOM 882 O O . THR A 1 116 ? 8.174 1.862 7.128 1.00 89.12 116 THR A O 1
ATOM 885 N N . SER A 1 117 ? 8.883 3.975 7.029 1.00 89.19 117 SER A N 1
ATOM 886 C CA . SER A 1 117 ? 9.163 4.074 8.466 1.00 89.19 117 SER A CA 1
ATOM 887 C C . SER A 1 117 ? 9.078 5.507 8.998 1.00 89.19 117 SER A C 1
ATOM 889 O O . SER A 1 117 ? 9.534 6.462 8.366 1.00 89.19 117 SER A O 1
ATOM 891 N N . ALA A 1 118 ? 8.547 5.648 10.213 1.00 89.31 118 ALA A N 1
ATOM 892 C CA . ALA A 1 118 ? 8.517 6.899 10.967 1.00 89.31 118 ALA A CA 1
ATOM 893 C C . ALA A 1 118 ? 9.681 6.959 11.979 1.00 89.31 118 ALA A C 1
ATOM 895 O O . ALA A 1 118 ? 9.468 6.973 13.191 1.00 89.31 118 ALA A O 1
ATOM 896 N N . LYS A 1 119 ? 10.933 6.909 11.489 1.00 88.94 119 LYS A N 1
ATOM 897 C CA . LYS A 1 119 ? 12.143 6.789 12.334 1.00 88.94 119 LYS A CA 1
ATOM 898 C C . LYS A 1 119 ? 12.225 7.883 13.404 1.00 88.94 119 LYS A C 1
ATOM 900 O O . LYS A 1 119 ? 12.553 7.575 14.549 1.00 88.94 119 LYS A O 1
ATOM 905 N N . SER A 1 120 ? 11.878 9.121 13.057 1.00 88.62 120 SER A N 1
ATOM 906 C CA . SER A 1 120 ? 11.919 10.258 13.983 1.00 88.62 120 SER A CA 1
ATOM 907 C C . SER A 1 120 ? 10.888 10.156 15.106 1.00 88.62 120 SER A C 1
ATOM 909 O O . SER A 1 120 ? 11.085 10.755 16.149 1.00 88.62 120 SER A O 1
ATOM 911 N N . LEU A 1 121 ? 9.823 9.369 14.926 1.00 88.19 121 LEU A N 1
ATOM 912 C CA . LEU A 1 121 ? 8.753 9.183 15.914 1.00 88.19 121 LEU A CA 1
ATOM 913 C C . LEU A 1 121 ? 8.881 7.852 16.676 1.00 88.19 121 LEU A C 1
ATOM 915 O O . LEU A 1 121 ? 8.029 7.509 17.491 1.00 88.19 121 LEU A O 1
ATOM 919 N N . SER A 1 122 ? 9.945 7.081 16.421 1.00 83.31 122 SER A N 1
ATOM 920 C CA . SER A 1 122 ? 10.115 5.714 16.941 1.00 83.31 122 SER A CA 1
ATOM 921 C C . SER A 1 122 ? 10.250 5.623 18.470 1.00 83.31 122 SER A C 1
ATOM 923 O O . SER A 1 122 ? 10.040 4.541 19.037 1.00 83.31 122 SER A O 1
ATOM 925 N N . GLY A 1 123 ? 10.578 6.741 19.129 1.00 81.69 123 GLY A N 1
ATOM 926 C CA . GLY A 1 123 ? 10.656 6.866 20.585 1.00 81.69 123 GLY A CA 1
ATOM 927 C C . GLY A 1 123 ? 9.293 6.851 21.282 1.00 81.69 123 GLY A C 1
ATOM 928 O O . GLY A 1 123 ? 9.184 6.285 22.366 1.00 81.69 123 GLY A O 1
ATOM 929 N N . CYS A 1 124 ? 8.240 7.376 20.648 1.00 83.75 124 CYS A N 1
ATOM 930 C CA . CYS A 1 124 ? 6.900 7.386 21.230 1.00 83.75 124 CYS A CA 1
ATOM 931 C C . CYS A 1 124 ? 6.260 5.991 21.126 1.00 83.75 124 CYS A C 1
ATOM 933 O O . CYS A 1 124 ? 6.174 5.413 20.040 1.00 83.75 124 CYS A O 1
ATOM 935 N N . LYS A 1 125 ? 5.814 5.442 22.263 1.00 86.06 125 LYS A N 1
ATOM 936 C CA . LYS A 1 125 ? 5.179 4.112 22.361 1.00 86.06 125 LYS A CA 1
ATOM 937 C C . LYS A 1 125 ? 3.678 4.169 22.630 1.00 86.06 125 LYS A C 1
ATOM 939 O O . LYS A 1 125 ? 3.031 3.126 22.644 1.00 86.06 125 LYS A O 1
ATOM 944 N N . GLU A 1 126 ? 3.113 5.365 22.769 1.00 87.56 126 GLU A N 1
ATOM 945 C CA . GLU A 1 126 ? 1.696 5.560 23.061 1.00 87.56 126 GLU A CA 1
ATOM 946 C C . GLU A 1 126 ? 0.964 6.203 21.886 1.00 87.56 126 GLU A C 1
ATOM 948 O O . GLU A 1 126 ? 1.125 7.384 21.598 1.00 87.56 126 GLU A O 1
ATOM 953 N N . ILE A 1 127 ? 0.077 5.447 21.237 1.00 88.06 127 ILE A N 1
ATOM 954 C CA . ILE A 1 127 ? -0.715 5.937 20.097 1.00 88.06 127 ILE A CA 1
ATOM 955 C C . ILE A 1 127 ? -1.582 7.165 20.431 1.00 88.06 127 ILE A C 1
ATOM 957 O O . ILE A 1 127 ? -1.923 7.940 19.542 1.00 88.06 127 ILE A O 1
ATOM 961 N N . LEU A 1 128 ? -1.960 7.355 21.700 1.00 87.25 128 LEU A N 1
ATOM 962 C CA . LEU A 1 128 ? -2.771 8.497 22.141 1.00 87.25 128 LEU A CA 1
ATOM 963 C C . LEU A 1 128 ? -2.009 9.826 22.098 1.00 87.25 128 LEU A C 1
ATOM 965 O O . LEU A 1 128 ? -2.642 10.873 22.030 1.00 87.25 128 LEU A O 1
ATOM 969 N N . GLN A 1 129 ? -0.677 9.779 22.107 1.00 88.50 129 GLN A N 1
ATOM 970 C CA . GLN A 1 129 ? 0.186 10.955 21.996 1.00 88.50 129 GLN A CA 1
ATOM 971 C C . GLN A 1 129 ? 0.442 11.354 20.535 1.00 88.50 129 GLN A C 1
ATOM 973 O O . GLN A 1 129 ? 1.100 12.364 20.286 1.00 88.50 129 GLN A O 1
ATOM 978 N N . TRP A 1 130 ? -0.039 10.558 19.571 1.00 92.50 130 TRP A N 1
ATOM 979 C CA . TRP A 1 130 ? 0.143 10.813 18.147 1.00 92.50 130 TRP A CA 1
ATOM 980 C C . TRP A 1 130 ? -0.971 11.696 17.591 1.00 92.50 130 TRP A C 1
ATOM 982 O O . TRP A 1 130 ? -2.158 11.382 17.703 1.00 92.50 130 TRP A O 1
ATOM 992 N N . GLU A 1 131 ? -0.567 12.753 16.900 1.00 93.44 131 GLU A N 1
ATOM 993 C CA . GLU A 1 131 ? -1.433 13.648 16.146 1.00 93.44 131 GLU A CA 1
ATOM 994 C C . GLU A 1 131 ? -1.149 13.557 14.647 1.00 93.44 131 GLU A C 1
ATOM 996 O O . GLU A 1 131 ? -0.037 13.246 14.205 1.00 93.44 131 GLU A O 1
ATOM 1001 N N . TYR A 1 132 ? -2.180 13.860 13.860 1.00 92.56 132 TYR A N 1
ATOM 1002 C CA . TYR A 1 132 ? -2.173 13.697 12.413 1.00 92.56 132 TYR A CA 1
ATOM 1003 C C . TYR A 1 132 ? -2.761 14.944 11.770 1.00 92.56 132 TYR A C 1
ATOM 1005 O O . TYR A 1 132 ? -3.954 15.230 11.923 1.00 92.56 132 TYR A O 1
ATOM 1013 N N . ASP A 1 133 ? -1.949 15.653 10.997 1.00 95.81 133 ASP A N 1
ATOM 1014 C CA . ASP A 1 133 ? -2.475 16.703 10.137 1.00 95.81 133 ASP A CA 1
ATOM 1015 C C . ASP A 1 133 ? -3.294 16.068 8.998 1.00 95.81 133 ASP A C 1
ATOM 1017 O O . ASP A 1 133 ? -3.125 14.896 8.649 1.00 95.81 133 ASP A O 1
ATOM 1021 N N . PHE A 1 134 ? -4.225 16.821 8.410 1.00 96.56 134 PHE A N 1
ATOM 1022 C CA . PHE A 1 134 ? -4.899 16.349 7.200 1.00 96.56 134 PHE A CA 1
ATOM 1023 C C . PHE A 1 134 ? -3.884 16.298 6.043 1.00 96.56 134 PHE A C 1
ATOM 1025 O O . PHE A 1 134 ? -3.100 17.244 5.912 1.00 96.56 134 PHE A O 1
ATOM 1032 N N . PRO A 1 135 ? -3.865 15.250 5.194 1.00 96.88 135 PRO A N 1
ATOM 1033 C CA . PRO A 1 135 ? -2.839 15.137 4.171 1.00 96.88 135 PRO A CA 1
ATOM 1034 C C . PRO A 1 135 ? -2.947 16.281 3.160 1.00 96.88 135 PRO A C 1
ATOM 1036 O O . PRO A 1 135 ? -4.040 16.722 2.809 1.00 96.88 135 PRO A O 1
ATOM 1039 N N . ARG A 1 136 ? -1.807 16.745 2.657 1.00 96.81 136 ARG A N 1
ATOM 1040 C CA . ARG A 1 136 ? -1.699 17.690 1.541 1.00 96.81 136 ARG A CA 1
ATOM 1041 C C . ARG A 1 136 ? -1.254 16.956 0.283 1.00 96.81 136 ARG A C 1
ATOM 1043 O O . ARG A 1 136 ? -0.466 16.014 0.365 1.00 96.81 136 ARG A O 1
ATOM 1050 N N . ILE A 1 137 ? -1.722 17.409 -0.877 1.00 96.88 137 ILE A N 1
ATOM 1051 C CA . ILE A 1 137 ? -1.282 16.874 -2.167 1.00 96.88 137 ILE A CA 1
ATOM 1052 C C . ILE A 1 137 ? -0.140 17.727 -2.706 1.00 96.88 137 ILE A C 1
ATOM 1054 O O . ILE A 1 137 ? -0.288 18.935 -2.879 1.00 96.88 137 ILE A O 1
ATOM 1058 N N . LEU A 1 138 ? 0.992 17.086 -2.991 1.00 93.94 138 LEU A N 1
ATOM 1059 C CA . LEU A 1 138 ? 2.086 17.677 -3.752 1.00 93.94 138 LEU A CA 1
ATOM 1060 C C . LEU A 1 138 ? 2.159 16.999 -5.117 1.00 93.94 138 LEU A C 1
ATOM 1062 O O . LEU A 1 138 ? 2.354 15.786 -5.196 1.00 93.94 138 LEU A O 1
ATOM 1066 N N . THR A 1 139 ? 2.034 17.787 -6.182 1.00 91.75 139 THR A N 1
ATOM 1067 C CA . THR A 1 139 ? 2.176 17.307 -7.560 1.00 91.75 139 THR A CA 1
ATOM 1068 C C . THR A 1 139 ? 3.467 17.849 -8.153 1.00 91.75 139 THR A C 1
ATOM 1070 O O . THR A 1 139 ? 3.677 19.059 -8.193 1.00 91.75 139 THR A O 1
ATOM 1073 N N . SER A 1 140 ? 4.334 16.954 -8.618 1.00 85.25 140 SER A N 1
ATOM 1074 C CA . SER A 1 140 ? 5.577 17.297 -9.311 1.00 85.25 140 SER A CA 1
ATOM 1075 C C . SER A 1 140 ? 5.820 16.297 -10.431 1.00 85.25 140 SER A C 1
ATOM 1077 O O . SER A 1 140 ? 5.612 15.106 -10.229 1.00 85.25 140 SER A O 1
ATOM 1079 N N . GLN A 1 141 ? 6.242 16.770 -11.608 1.00 79.69 141 GLN A N 1
ATOM 1080 C CA . GLN A 1 141 ? 6.577 15.915 -12.760 1.00 79.69 141 GLN A CA 1
ATOM 1081 C C . GLN A 1 141 ? 5.470 14.896 -13.117 1.00 79.69 141 GLN A C 1
ATOM 1083 O O . GLN A 1 141 ? 5.756 13.744 -13.426 1.00 79.69 141 GLN A O 1
ATOM 1088 N N . ASN A 1 142 ? 4.199 15.319 -13.059 1.00 81.31 142 ASN A N 1
ATOM 1089 C CA . ASN A 1 142 ? 3.005 14.480 -13.272 1.00 81.31 142 ASN A CA 1
ATOM 1090 C C . ASN A 1 142 ? 2.800 13.354 -12.240 1.00 81.31 142 ASN A C 1
ATOM 1092 O O . ASN A 1 142 ? 2.033 12.425 -12.476 1.00 81.31 142 ASN A O 1
ATOM 1096 N N . VAL A 1 143 ? 3.449 13.451 -11.081 1.00 88.00 143 VAL A N 1
ATOM 1097 C CA . VAL A 1 143 ? 3.309 12.513 -9.967 1.00 88.00 143 VAL A CA 1
ATOM 1098 C C . VAL A 1 143 ? 2.675 13.229 -8.785 1.00 88.00 143 VAL A C 1
ATOM 1100 O O . VAL A 1 143 ? 3.222 14.216 -8.289 1.00 88.00 143 VAL A O 1
ATOM 1103 N N . SER A 1 144 ? 1.534 12.725 -8.317 1.00 91.25 144 SER A N 1
ATOM 1104 C CA . SER A 1 144 ? 0.834 13.256 -7.145 1.00 91.25 144 SER A CA 1
ATOM 1105 C C . SER A 1 144 ? 1.119 12.405 -5.913 1.00 91.25 144 SER A C 1
ATOM 1107 O O . SER A 1 144 ? 0.876 11.201 -5.899 1.00 91.25 144 SER A O 1
ATOM 1109 N N . LYS A 1 145 ? 1.619 13.051 -4.859 1.00 94.56 145 LYS A N 1
ATOM 1110 C CA . LYS A 1 145 ? 1.925 12.445 -3.559 1.00 94.56 145 LYS A CA 1
ATOM 1111 C C . LYS A 1 145 ? 1.006 13.032 -2.497 1.00 94.56 145 LYS A C 1
ATOM 1113 O O . LYS A 1 145 ? 0.866 14.252 -2.421 1.00 94.56 145 LYS A O 1
ATOM 1118 N N . ALA A 1 146 ? 0.428 12.182 -1.655 1.00 97.06 146 ALA A N 1
ATOM 1119 C CA . ALA A 1 146 ? -0.229 12.623 -0.431 1.00 97.06 146 ALA A CA 1
ATOM 1120 C C . ALA A 1 146 ? 0.790 12.622 0.708 1.00 97.06 146 ALA A C 1
ATOM 1122 O O . ALA A 1 146 ? 1.444 11.610 0.950 1.00 97.06 146 ALA A O 1
ATOM 1123 N N . ILE A 1 147 ? 0.941 13.746 1.401 1.00 97.62 147 ILE A N 1
ATOM 1124 C CA . ILE A 1 147 ? 1.867 13.885 2.529 1.00 97.62 147 ILE A CA 1
ATOM 1125 C C . ILE A 1 147 ? 1.087 14.342 3.747 1.00 97.62 147 ILE A C 1
ATOM 1127 O O . ILE A 1 147 ? 0.357 15.324 3.681 1.00 97.62 147 ILE A O 1
ATOM 1131 N N . SER A 1 148 ? 1.263 13.652 4.863 1.00 97.56 148 SER A N 1
ATOM 1132 C CA . SER A 1 148 ? 0.697 14.036 6.150 1.00 97.56 148 SER A CA 1
ATOM 1133 C C . SER A 1 148 ? 1.820 14.221 7.154 1.00 97.56 148 SER A C 1
ATOM 1135 O O . SER A 1 148 ? 2.755 13.424 7.196 1.00 97.56 148 SER A O 1
ATOM 1137 N N . THR A 1 149 ? 1.719 15.260 7.975 1.00 97.38 149 THR A N 1
ATOM 1138 C CA . THR A 1 149 ? 2.639 15.474 9.090 1.00 97.38 149 THR A CA 1
ATOM 1139 C C . THR A 1 149 ? 2.108 14.717 10.301 1.00 97.38 149 THR A C 1
ATOM 1141 O O . THR A 1 149 ? 0.959 14.905 10.703 1.00 97.38 149 THR A O 1
ATOM 1144 N N . PHE A 1 150 ? 2.938 13.838 10.851 1.00 96.06 150 PHE A N 1
ATOM 1145 C CA . PHE A 1 150 ? 2.668 13.095 12.077 1.00 96.06 150 PHE A CA 1
ATOM 1146 C C . PHE A 1 150 ? 3.460 13.757 13.199 1.00 96.06 150 PHE A C 1
ATOM 1148 O O . PHE A 1 150 ? 4.620 14.124 12.993 1.00 96.06 150 PHE A O 1
ATOM 1155 N N . LYS A 1 151 ? 2.835 13.941 14.361 1.00 95.25 151 LYS A N 1
ATOM 1156 C CA . LYS A 1 151 ? 3.441 14.607 15.520 1.00 95.25 151 LYS A CA 1
ATOM 1157 C C . LYS A 1 151 ? 3.263 13.746 16.758 1.00 95.25 151 LYS A C 1
ATOM 1159 O O . LYS A 1 151 ? 2.241 13.080 16.889 1.00 95.25 151 LYS A O 1
ATOM 1164 N N . THR A 1 152 ? 4.236 13.776 17.655 1.00 92.94 152 THR A N 1
ATOM 1165 C CA . THR A 1 152 ? 4.167 13.120 18.961 1.00 92.94 152 THR A CA 1
ATOM 1166 C C . THR A 1 152 ? 4.596 14.089 20.043 1.00 92.94 152 THR A C 1
ATOM 1168 O O . THR A 1 152 ? 5.587 14.800 19.864 1.00 92.94 152 THR A O 1
ATOM 1171 N N . HIS A 1 153 ? 3.879 14.085 21.161 1.00 85.94 153 HIS A N 1
ATOM 1172 C CA . HIS A 1 153 ? 4.270 14.817 22.364 1.00 85.94 153 HIS A CA 1
ATOM 1173 C C . HIS A 1 153 ? 5.126 13.912 23.244 1.00 85.94 153 HIS A C 1
ATOM 1175 O O . HIS A 1 153 ? 4.693 12.821 23.607 1.00 85.94 153 HIS A O 1
ATOM 1181 N N . GLU A 1 154 ? 6.339 14.345 23.560 1.00 79.06 154 GLU A N 1
ATOM 1182 C CA . GLU A 1 154 ? 7.231 13.644 24.480 1.00 79.06 154 GLU A CA 1
ATOM 1183 C C . GLU A 1 154 ? 6.903 14.001 25.940 1.00 79.06 154 GLU A C 1
ATOM 1185 O O . GLU A 1 154 ? 6.288 15.029 26.229 1.00 79.06 154 GLU A O 1
ATOM 1190 N N . GLU A 1 155 ? 7.323 13.160 26.892 1.00 74.94 155 GLU A N 1
ATOM 1191 C CA . GLU A 1 155 ? 7.041 13.361 28.327 1.00 74.94 155 GLU A CA 1
ATOM 1192 C C . GLU A 1 155 ? 7.596 14.685 28.880 1.00 74.94 155 GLU A C 1
ATOM 1194 O O . GLU A 1 155 ? 7.090 15.218 29.868 1.00 74.94 155 GLU A O 1
ATOM 1199 N N . ASN A 1 156 ? 8.630 15.235 28.242 1.00 78.25 156 ASN A N 1
ATOM 1200 C CA . ASN A 1 156 ? 9.235 16.517 28.597 1.00 78.25 156 ASN A CA 1
ATOM 1201 C C . ASN A 1 156 ? 8.481 17.739 28.020 1.00 78.25 156 ASN A C 1
ATOM 1203 O O . ASN A 1 156 ? 8.867 18.871 28.311 1.00 78.25 156 ASN A O 1
ATOM 1207 N N . GLY A 1 157 ? 7.417 17.522 27.238 1.00 78.25 157 GLY A N 1
ATOM 1208 C CA . GLY A 1 157 ? 6.639 18.561 26.562 1.00 78.25 157 GLY A CA 1
ATOM 1209 C C . GLY A 1 157 ? 7.159 18.958 25.176 1.00 78.25 157 GLY A C 1
ATOM 1210 O O . GLY A 1 157 ? 6.559 19.834 24.549 1.00 78.25 157 GLY A O 1
ATOM 1211 N N . ASP A 1 158 ? 8.235 18.336 24.684 1.00 85.50 158 ASP A N 1
ATOM 1212 C CA . ASP A 1 158 ? 8.731 18.566 23.327 1.00 85.50 158 ASP A CA 1
ATOM 1213 C C . ASP A 1 158 ? 7.820 17.899 22.287 1.00 85.50 158 ASP A C 1
ATOM 1215 O O . ASP A 1 158 ? 7.211 16.853 22.522 1.00 85.50 158 ASP A O 1
ATOM 1219 N N . ILE A 1 159 ? 7.736 18.515 21.106 1.00 90.81 159 ILE A N 1
ATOM 1220 C CA . ILE A 1 159 ? 6.970 17.988 19.976 1.00 90.81 159 ILE A CA 1
ATOM 1221 C C . ILE A 1 159 ? 7.944 17.523 18.905 1.00 90.81 159 ILE A C 1
ATOM 1223 O O . ILE A 1 159 ? 8.612 18.334 18.257 1.00 90.81 159 ILE A O 1
ATOM 1227 N N . THR A 1 160 ? 7.947 16.219 18.656 1.00 93.25 160 THR A N 1
ATOM 1228 C CA . THR A 1 160 ? 8.676 15.628 17.536 1.00 93.25 160 THR A CA 1
ATOM 1229 C C . THR A 1 160 ? 7.712 15.424 16.373 1.00 93.25 160 THR A C 1
ATOM 1231 O O . THR A 1 160 ? 6.569 15.006 16.556 1.00 93.25 160 THR A O 1
ATOM 1234 N N . SER A 1 161 ? 8.138 15.767 15.156 1.00 94.94 161 SER A N 1
ATOM 1235 C CA . SER A 1 161 ? 7.289 15.666 13.967 1.00 94.94 161 SER A CA 1
ATOM 1236 C C . SER A 1 161 ? 8.030 15.088 12.771 1.00 94.94 161 SER A C 1
ATOM 1238 O O . SER A 1 161 ? 9.243 15.247 12.631 1.00 94.94 161 SER A O 1
ATOM 1240 N N . GLN A 1 162 ? 7.287 14.402 11.906 1.00 95.94 162 GLN A N 1
ATOM 1241 C CA . GLN A 1 162 ? 7.805 13.845 10.667 1.00 95.94 162 GLN A CA 1
ATOM 1242 C C . GLN A 1 162 ? 6.759 13.952 9.557 1.00 95.94 162 GLN A C 1
ATOM 1244 O O . GLN A 1 162 ? 5.597 13.583 9.736 1.00 95.94 162 GLN A O 1
ATOM 1249 N N . ASP A 1 163 ? 7.190 14.409 8.384 1.00 96.69 163 ASP A N 1
ATOM 1250 C CA . ASP A 1 163 ? 6.393 14.312 7.167 1.00 96.69 163 ASP A CA 1
ATOM 1251 C C . ASP A 1 163 ? 6.441 12.882 6.621 1.00 96.69 163 ASP A C 1
ATOM 1253 O O . ASP A 1 163 ? 7.506 12.339 6.318 1.00 96.69 163 ASP A O 1
ATOM 1257 N N . ILE A 1 164 ? 5.265 12.279 6.484 1.00 96.56 164 ILE A N 1
ATOM 1258 C CA . ILE A 1 164 ? 5.068 10.928 5.973 1.00 96.56 164 ILE A CA 1
ATOM 1259 C C . ILE A 1 164 ? 4.378 11.035 4.617 1.00 96.56 164 ILE A C 1
ATOM 1261 O O . ILE A 1 164 ? 3.278 11.580 4.502 1.00 96.56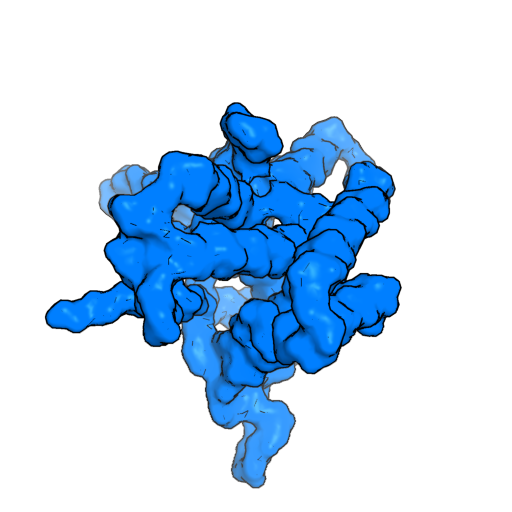 164 ILE A O 1
ATOM 1265 N N . THR A 1 165 ? 5.010 10.484 3.582 1.00 97.25 165 THR A N 1
ATOM 1266 C CA . THR A 1 165 ? 4.341 10.266 2.297 1.00 97.25 165 THR A CA 1
ATOM 1267 C C . THR A 1 165 ? 3.443 9.044 2.430 1.00 97.25 165 THR A C 1
ATOM 1269 O O . THR A 1 165 ? 3.923 7.944 2.695 1.00 97.25 165 THR A O 1
ATOM 1272 N N . ILE A 1 166 ? 2.142 9.229 2.253 1.00 98.00 166 ILE A N 1
ATOM 1273 C CA . ILE A 1 166 ? 1.166 8.144 2.279 1.00 98.00 166 ILE A CA 1
ATOM 1274 C C . ILE A 1 166 ? 1.225 7.413 0.939 1.00 98.00 166 ILE A C 1
ATOM 1276 O O . ILE A 1 166 ? 1.211 8.046 -0.117 1.00 98.00 166 ILE A O 1
ATOM 1280 N N . GLY A 1 167 ? 1.285 6.087 0.980 1.00 97.12 167 GLY A N 1
ATOM 1281 C CA . GLY A 1 167 ? 1.390 5.245 -0.207 1.00 97.12 167 GLY A CA 1
ATOM 1282 C C . GLY A 1 167 ? 1.107 3.782 0.110 1.00 97.12 167 GLY A C 1
ATOM 1283 O O . GLY A 1 167 ? 0.573 3.459 1.175 1.00 97.12 167 GLY A O 1
ATOM 1284 N N . LEU A 1 168 ? 1.483 2.909 -0.821 1.00 96.50 168 LEU A N 1
ATOM 1285 C CA . LEU A 1 168 ? 1.272 1.467 -0.772 1.00 96.50 168 LEU A CA 1
ATOM 1286 C C . LEU A 1 168 ? 1.716 0.863 0.565 1.00 96.50 168 LEU A C 1
ATOM 1288 O O . LEU A 1 168 ? 0.935 0.130 1.158 1.00 96.50 168 LEU A O 1
ATOM 1292 N N . SER A 1 169 ? 2.901 1.206 1.082 1.00 95.12 169 SER A N 1
ATOM 1293 C CA . SER A 1 169 ? 3.421 0.622 2.329 1.00 95.12 169 SER A CA 1
ATOM 1294 C C . SER A 1 169 ? 2.533 0.937 3.537 1.00 95.12 169 SER A C 1
ATOM 1296 O O . SER A 1 169 ? 2.155 0.031 4.275 1.00 95.12 169 SER A O 1
ATOM 1298 N N . PHE A 1 170 ? 2.125 2.199 3.704 1.00 97.19 170 PHE A N 1
ATOM 1299 C CA . PHE A 1 170 ? 1.264 2.608 4.818 1.00 97.19 170 PHE A CA 1
ATOM 1300 C C . PHE A 1 170 ? -0.123 1.956 4.748 1.00 97.19 170 PHE A C 1
ATOM 1302 O O . PHE A 1 170 ? -0.658 1.515 5.762 1.00 97.19 170 PHE A O 1
ATOM 1309 N N . ILE A 1 171 ? -0.712 1.902 3.549 1.00 98.31 171 ILE A N 1
ATOM 1310 C CA . ILE A 1 171 ? -2.074 1.393 3.356 1.00 98.31 171 ILE A CA 1
ATOM 1311 C C . ILE A 1 171 ? -2.112 -0.129 3.492 1.00 98.31 171 ILE A C 1
ATOM 1313 O O . ILE A 1 171 ? -3.001 -0.653 4.154 1.00 98.31 171 ILE A O 1
ATOM 1317 N N . THR A 1 172 ? -1.152 -0.828 2.891 1.00 96.69 172 THR A N 1
ATOM 1318 C CA . THR A 1 172 ? -1.121 -2.296 2.856 1.00 96.69 172 THR A CA 1
ATOM 1319 C C . THR A 1 172 ? -0.924 -2.869 4.255 1.00 96.69 172 THR A C 1
ATOM 1321 O O . THR A 1 172 ? -1.724 -3.698 4.674 1.00 96.69 172 THR A O 1
ATOM 1324 N N . GLU A 1 173 ? 0.060 -2.371 5.010 1.00 95.69 173 GLU A N 1
ATOM 1325 C CA . GLU A 1 173 ? 0.276 -2.794 6.402 1.00 95.69 173 GLU A CA 1
ATOM 1326 C C . GLU A 1 173 ? -0.900 -2.418 7.307 1.00 95.69 173 GLU A C 1
ATOM 1328 O O . GLU A 1 173 ? -1.308 -3.204 8.157 1.00 95.69 173 GLU A O 1
ATOM 1333 N N . GLY A 1 174 ? -1.480 -1.230 7.107 1.00 97.06 174 GLY A N 1
ATOM 1334 C CA . GLY A 1 174 ? -2.651 -0.792 7.855 1.00 97.06 174 GLY A CA 1
ATOM 1335 C C . GLY A 1 174 ? -3.858 -1.709 7.653 1.00 97.06 174 GLY A C 1
ATOM 1336 O O . GLY A 1 174 ? -4.479 -2.131 8.622 1.00 97.06 174 GLY A O 1
ATOM 1337 N N . VAL A 1 175 ? -4.171 -2.066 6.405 1.00 98.31 175 VAL A N 1
ATOM 1338 C CA . VAL A 1 175 ? -5.275 -2.986 6.087 1.00 98.31 175 VAL A CA 1
ATOM 1339 C C . VAL A 1 175 ? -4.981 -4.405 6.569 1.00 98.31 175 VAL A C 1
ATOM 1341 O O . VAL A 1 175 ? -5.866 -5.030 7.150 1.00 98.31 175 VAL A O 1
ATOM 1344 N N . ALA A 1 176 ? -3.763 -4.909 6.354 1.00 96.56 176 ALA A N 1
ATOM 1345 C CA . ALA A 1 176 ? -3.363 -6.239 6.808 1.00 96.56 176 ALA A CA 1
ATOM 1346 C C . ALA A 1 176 ? -3.522 -6.366 8.331 1.00 96.56 176 ALA A C 1
ATOM 1348 O O . ALA A 1 176 ? -4.148 -7.311 8.812 1.00 96.56 176 ALA A O 1
ATOM 1349 N N . TYR A 1 177 ? -3.114 -5.332 9.071 1.00 96.50 177 TYR A N 1
ATOM 1350 C CA . TYR A 1 177 ? -3.310 -5.281 10.512 1.00 96.50 177 TYR A CA 1
ATOM 1351 C C . TYR A 1 177 ? -4.774 -5.199 10.928 1.00 96.50 177 TYR A C 1
ATOM 1353 O O . TYR A 1 177 ? -5.174 -5.832 11.896 1.00 96.50 177 TYR A O 1
ATOM 1361 N N . GLU A 1 178 ? -5.601 -4.428 10.223 1.00 97.44 178 GLU A N 1
ATOM 1362 C CA . GLU A 1 178 ? -7.032 -4.354 10.529 1.00 97.44 178 GLU A CA 1
ATOM 1363 C C . GLU A 1 178 ? -7.721 -5.717 10.361 1.00 97.44 178 GLU A C 1
ATOM 1365 O O . GLU A 1 178 ? -8.568 -6.077 11.182 1.00 97.44 178 GLU A O 1
ATOM 1370 N N . VAL A 1 179 ? -7.317 -6.503 9.355 1.00 96.88 179 VAL A N 1
ATOM 1371 C CA . VAL A 1 179 ? -7.767 -7.892 9.174 1.00 96.88 179 VAL A CA 1
ATOM 1372 C C . VAL A 1 179 ? -7.257 -8.780 10.310 1.00 96.88 179 VAL A C 1
ATOM 1374 O O . VAL A 1 179 ? -8.051 -9.469 10.951 1.00 96.88 179 VAL A O 1
ATOM 1377 N N . GLU A 1 180 ? -5.957 -8.728 10.606 1.00 94.88 180 GLU A N 1
ATOM 1378 C CA . GLU A 1 180 ? -5.333 -9.496 11.687 1.00 94.88 180 GLU A CA 1
ATOM 1379 C C . GLU A 1 180 ? -6.009 -9.221 13.041 1.00 94.88 180 GLU A C 1
ATOM 1381 O O . GLU A 1 180 ? -6.415 -10.142 13.754 1.00 94.88 180 GLU A O 1
ATOM 1386 N N . ARG A 1 181 ? -6.173 -7.942 13.381 1.00 94.38 181 ARG A N 1
ATOM 1387 C CA . ARG A 1 181 ? -6.781 -7.462 14.623 1.00 94.38 181 ARG A CA 1
ATOM 1388 C C . ARG A 1 181 ? -8.226 -7.926 14.755 1.00 94.38 181 ARG A C 1
ATOM 1390 O O . ARG A 1 181 ? -8.640 -8.329 15.841 1.00 94.38 181 ARG A O 1
ATOM 1397 N N . GLU A 1 182 ? -8.996 -7.886 13.672 1.00 95.38 182 GLU A N 1
ATOM 1398 C CA . GLU A 1 182 ? -10.385 -8.344 13.682 1.00 95.38 182 GLU A CA 1
ATOM 1399 C C . GLU A 1 182 ? -10.481 -9.865 13.838 1.00 95.38 182 GLU A C 1
ATOM 1401 O O . GLU A 1 182 ? -11.309 -10.352 14.607 1.00 95.38 182 GLU A O 1
ATOM 1406 N N . MET A 1 183 ? -9.590 -10.628 13.202 1.00 93.19 183 MET A N 1
ATOM 1407 C CA . MET A 1 183 ? -9.510 -12.076 13.405 1.00 93.19 183 MET A CA 1
ATOM 1408 C C . MET A 1 183 ? -9.141 -12.429 14.845 1.00 93.19 183 MET A C 1
ATOM 1410 O O . MET A 1 183 ? -9.791 -13.278 15.449 1.00 93.19 183 MET A O 1
ATOM 1414 N N . ARG A 1 184 ? -8.157 -11.738 15.432 1.00 92.06 184 ARG A N 1
ATOM 1415 C CA . ARG A 1 184 ? -7.796 -11.884 16.852 1.00 92.06 184 ARG A CA 1
ATOM 1416 C C . ARG A 1 184 ? -8.999 -11.631 17.767 1.00 92.06 184 ARG A C 1
ATOM 1418 O O . ARG A 1 184 ? -9.263 -12.431 18.664 1.00 92.06 184 ARG A O 1
ATOM 1425 N N . ARG A 1 185 ? -9.761 -10.564 17.503 1.00 93.31 185 ARG A N 1
ATOM 1426 C CA . ARG A 1 185 ? -10.980 -10.214 18.249 1.00 93.31 185 ARG A CA 1
ATOM 1427 C C . ARG A 1 185 ? -12.051 -11.301 18.135 1.00 93.31 185 ARG A C 1
ATOM 1429 O O . ARG A 1 185 ? -12.636 -11.695 19.140 1.00 93.31 185 ARG A O 1
ATOM 1436 N N . LEU A 1 186 ? -12.299 -11.809 16.926 1.00 91.56 186 LEU A N 1
ATOM 1437 C CA . LEU A 1 186 ? -13.271 -12.882 16.676 1.00 91.56 186 LEU A CA 1
ATOM 1438 C C . LEU A 1 186 ? -12.856 -14.218 17.309 1.00 91.56 186 LEU A C 1
ATOM 1440 O O . LEU A 1 186 ? -13.721 -14.989 17.715 1.00 91.56 186 LEU A O 1
ATOM 1444 N N . SER A 1 187 ? -11.553 -14.452 17.468 1.00 89.00 187 SER A N 1
ATOM 1445 C CA . SER A 1 187 ? -10.992 -15.589 18.209 1.00 89.00 187 SER A CA 1
ATOM 1446 C C . SER A 1 187 ? -11.048 -15.425 19.736 1.00 89.00 187 SER A C 1
ATOM 1448 O O . SER A 1 187 ? -10.557 -16.287 20.461 1.00 89.00 187 SER A O 1
ATOM 1450 N N . GLY A 1 188 ? -11.645 -14.341 20.244 1.00 89.81 188 GLY A N 1
ATOM 1451 C CA . GLY A 1 188 ? -11.879 -14.126 21.672 1.00 89.81 188 GLY A CA 1
ATOM 1452 C C . GLY A 1 188 ? -10.759 -13.400 22.419 1.00 89.81 188 GLY A C 1
ATOM 1453 O O . GLY A 1 188 ? -10.806 -13.352 23.648 1.00 89.81 188 GLY A O 1
ATOM 1454 N N . ILE A 1 189 ? -9.772 -12.820 21.722 1.00 90.75 189 ILE A N 1
ATOM 1455 C CA . ILE A 1 189 ? -8.761 -11.970 22.369 1.00 90.75 189 ILE A CA 1
ATOM 1456 C C . ILE A 1 189 ? -9.443 -10.687 22.886 1.00 90.75 189 ILE A C 1
ATOM 1458 O O . ILE A 1 189 ? -10.147 -10.031 22.110 1.00 90.75 189 ILE A O 1
ATOM 1462 N N . PRO A 1 190 ? -9.256 -10.309 24.167 1.00 90.94 190 PRO A N 1
ATOM 1463 C CA . PRO A 1 190 ? -9.838 -9.092 24.728 1.00 90.94 190 PRO A CA 1
ATOM 1464 C C . PRO A 1 190 ? -9.365 -7.823 24.012 1.00 90.94 190 PRO A C 1
ATOM 1466 O O . PRO A 1 190 ? -8.199 -7.710 23.646 1.00 90.94 190 PRO A O 1
ATOM 1469 N N . ASP A 1 191 ? -10.237 -6.817 23.898 1.00 89.38 191 ASP A N 1
ATOM 1470 C CA . ASP A 1 191 ? -9.929 -5.559 23.196 1.00 89.38 191 ASP A CA 1
ATOM 1471 C C . ASP A 1 191 ? -8.681 -4.835 23.731 1.00 89.38 191 ASP A C 1
ATOM 1473 O O . ASP A 1 191 ? -7.950 -4.223 22.953 1.00 89.38 191 ASP A O 1
ATOM 1477 N N . ASN A 1 192 ? -8.418 -4.934 25.039 1.00 89.19 192 ASN A N 1
ATOM 1478 C CA . ASN A 1 192 ? -7.240 -4.338 25.680 1.00 89.19 192 ASN A CA 1
ATOM 1479 C C . ASN A 1 192 ? -5.924 -5.018 25.269 1.00 89.19 192 ASN A C 1
ATOM 1481 O O . ASN A 1 192 ? -4.865 -4.406 25.389 1.00 89.19 192 ASN A O 1
ATOM 1485 N N . ASP A 1 193 ? -6.001 -6.255 24.774 1.00 89.62 193 ASP A N 1
ATOM 1486 C CA . ASP A 1 193 ? -4.843 -7.079 24.438 1.00 89.62 193 ASP A CA 1
ATOM 1487 C C . ASP A 1 193 ? -4.558 -7.104 22.928 1.00 89.62 193 ASP A C 1
ATOM 1489 O O . ASP A 1 193 ? -3.472 -7.505 22.511 1.00 89.62 193 ASP A O 1
ATOM 1493 N N . LEU A 1 194 ? -5.506 -6.655 22.094 1.00 89.25 194 LEU A N 1
ATOM 1494 C CA . LEU A 1 194 ? -5.403 -6.721 20.629 1.00 89.25 194 LEU A CA 1
ATOM 1495 C C . LEU A 1 194 ? -4.178 -5.988 20.077 1.00 89.25 194 LEU A C 1
ATOM 1497 O O . LEU A 1 194 ? -3.530 -6.484 19.157 1.00 89.25 194 LEU A O 1
ATOM 1501 N N . ASP A 1 195 ? -3.886 -4.822 20.653 1.00 90.81 195 ASP A N 1
ATOM 1502 C CA . ASP A 1 195 ? -2.863 -3.891 20.177 1.00 90.81 195 ASP A CA 1
ATOM 1503 C C . ASP A 1 195 ? -1.535 -4.020 20.962 1.00 90.81 195 ASP A C 1
ATOM 1505 O O . ASP A 1 195 ? -0.593 -3.254 20.737 1.00 90.81 195 ASP A O 1
ATOM 1509 N N . LEU A 1 196 ? -1.429 -4.993 21.881 1.00 85.75 196 LEU A N 1
ATOM 1510 C CA . LEU A 1 196 ? -0.210 -5.222 22.658 1.00 85.75 196 LEU A CA 1
ATOM 1511 C C . LEU A 1 196 ? 0.962 -5.599 21.745 1.00 85.75 196 LEU A C 1
ATOM 1513 O O . LEU A 1 196 ? 0.862 -6.481 20.896 1.00 85.75 196 LEU A O 1
ATOM 1517 N N . HIS A 1 197 ? 2.103 -4.942 21.966 1.00 83.44 197 HIS A N 1
ATOM 1518 C CA . HIS A 1 197 ? 3.357 -5.138 21.222 1.00 83.44 197 HIS A CA 1
ATOM 1519 C C . HIS A 1 197 ? 3.302 -4.821 19.719 1.00 83.44 197 HIS A C 1
ATOM 1521 O O . HIS A 1 197 ? 4.290 -5.046 19.017 1.00 83.44 197 HIS A O 1
ATOM 1527 N N . VAL A 1 198 ? 2.205 -4.246 19.229 1.00 88.38 198 VAL A N 1
ATOM 1528 C CA . VAL A 1 198 ? 2.083 -3.825 17.833 1.00 88.38 198 VAL A CA 1
ATOM 1529 C C . VAL A 1 198 ? 2.776 -2.473 17.648 1.00 88.38 198 VAL A C 1
ATOM 1531 O O . VAL A 1 198 ? 2.509 -1.535 18.406 1.00 88.38 198 VAL A O 1
ATOM 1534 N N . PRO A 1 199 ? 3.681 -2.320 16.663 1.00 88.62 199 PRO A N 1
ATOM 1535 C CA . PRO A 1 199 ? 4.290 -1.025 16.395 1.00 88.62 199 PRO A CA 1
ATOM 1536 C C . PRO A 1 199 ? 3.253 0.016 15.987 1.00 88.62 199 PRO A C 1
ATOM 1538 O O . PRO A 1 199 ? 2.315 -0.273 15.254 1.00 88.62 199 PRO A O 1
ATOM 1541 N N . ILE A 1 200 ? 3.449 1.265 16.405 1.00 91.44 200 ILE A N 1
ATOM 1542 C CA . ILE A 1 200 ? 2.490 2.324 16.081 1.00 91.44 200 ILE A CA 1
ATOM 1543 C C . ILE A 1 200 ? 2.424 2.581 14.576 1.00 91.44 200 ILE A C 1
ATOM 1545 O O . ILE A 1 200 ? 1.340 2.594 13.998 1.00 91.44 200 ILE A O 1
ATOM 1549 N N . PHE A 1 201 ? 3.574 2.784 13.938 1.00 91.75 201 PHE A N 1
ATOM 1550 C CA . PHE A 1 201 ? 3.638 3.033 12.506 1.00 91.75 201 PHE A CA 1
ATOM 1551 C C . PHE A 1 201 ? 4.054 1.765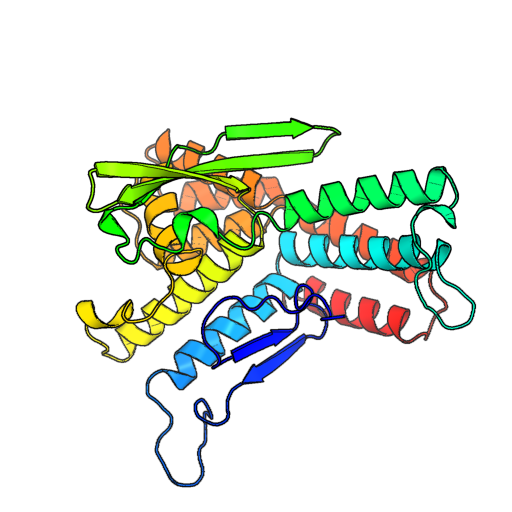 11.749 1.00 91.75 201 PHE A C 1
ATOM 1553 O O . PHE A 1 201 ? 5.028 1.131 12.161 1.00 91.75 201 PHE A O 1
ATOM 1560 N N . PRO A 1 202 ? 3.414 1.450 10.609 1.00 91.75 202 PRO A N 1
ATOM 1561 C CA . PRO A 1 202 ? 2.183 2.056 10.070 1.00 91.75 202 PRO A CA 1
ATOM 1562 C C . PRO A 1 202 ? 0.871 1.526 10.697 1.00 91.75 202 PRO A C 1
ATOM 1564 O O . PRO A 1 202 ? -0.169 2.152 10.504 1.00 91.75 202 PRO A O 1
ATOM 1567 N N . TYR A 1 203 ? 0.922 0.425 11.457 1.00 93.06 203 TYR A N 1
ATOM 1568 C CA . TYR A 1 203 ? -0.216 -0.367 11.957 1.00 93.06 203 TYR A CA 1
ATOM 1569 C C . TYR A 1 203 ? -1.279 0.451 12.716 1.00 93.06 203 TYR A C 1
ATOM 1571 O O . TYR A 1 203 ? -2.318 0.808 12.160 1.00 93.06 203 TYR A O 1
ATOM 1579 N N . LEU A 1 204 ? -1.027 0.798 13.983 1.00 93.62 204 LEU A N 1
ATOM 1580 C CA . LEU A 1 204 ? -1.998 1.511 14.829 1.00 93.62 204 LEU A CA 1
ATOM 1581 C C . LEU A 1 204 ? -2.314 2.917 14.293 1.00 93.62 204 LEU A C 1
ATOM 1583 O O . LEU A 1 204 ? -3.424 3.435 14.465 1.00 93.62 204 LEU A O 1
ATOM 1587 N N . ALA A 1 205 ? -1.336 3.528 13.624 1.00 95.50 205 ALA A N 1
ATOM 1588 C CA . ALA A 1 205 ? -1.444 4.840 13.013 1.00 95.50 205 ALA A CA 1
ATOM 1589 C C . ALA A 1 205 ? -2.498 4.877 11.893 1.00 95.50 205 ALA A C 1
ATOM 1591 O O . ALA A 1 205 ? -3.236 5.856 11.799 1.00 95.50 205 ALA A O 1
ATOM 1592 N N . TYR A 1 206 ? -2.622 3.818 11.085 1.00 97.50 206 TYR A N 1
ATOM 1593 C CA . TYR A 1 206 ? -3.561 3.739 9.961 1.00 97.50 206 TYR A CA 1
ATOM 1594 C C . TYR A 1 206 ? -5.009 4.044 10.367 1.00 97.50 206 TYR A C 1
ATOM 1596 O O . TYR A 1 206 ? -5.630 4.979 9.850 1.00 97.50 206 TYR A O 1
ATOM 1604 N N . ARG A 1 207 ? -5.533 3.312 11.356 1.00 95.81 207 ARG A N 1
ATOM 1605 C CA . ARG A 1 207 ? -6.901 3.487 11.868 1.00 95.81 207 ARG A CA 1
ATOM 1606 C C . ARG A 1 207 ? -7.149 4.905 12.364 1.00 95.81 207 ARG A C 1
ATOM 1608 O O . ARG A 1 207 ? -8.172 5.513 12.044 1.00 95.81 207 ARG A O 1
ATOM 1615 N N . LYS A 1 208 ? -6.240 5.414 13.200 1.00 95.50 208 LYS A N 1
ATOM 1616 C CA . LYS A 1 208 ? -6.380 6.734 13.831 1.00 95.50 208 LYS A CA 1
ATOM 1617 C C . LYS A 1 208 ? -6.328 7.843 12.788 1.00 95.50 208 LYS A C 1
ATOM 1619 O O . LYS A 1 208 ? -7.192 8.719 12.801 1.00 95.50 208 LYS A O 1
ATOM 1624 N N . ALA A 1 209 ? -5.391 7.744 11.851 1.00 97.00 209 ALA A N 1
ATOM 1625 C CA . ALA A 1 209 ? -5.247 8.672 10.747 1.00 97.00 209 ALA A CA 1
ATOM 1626 C C . ALA A 1 209 ? -6.509 8.713 9.875 1.00 97.00 209 ALA A C 1
ATOM 1628 O O . ALA A 1 209 ? -7.068 9.787 9.680 1.00 97.00 209 ALA A O 1
ATOM 1629 N N . ILE A 1 210 ? -7.035 7.568 9.423 1.00 98.06 210 ILE A N 1
ATOM 1630 C CA . ILE A 1 210 ? -8.220 7.546 8.547 1.00 98.06 210 ILE A CA 1
ATOM 1631 C C . ILE A 1 210 ? -9.474 8.045 9.261 1.00 98.06 210 ILE A C 1
ATOM 1633 O O . ILE A 1 210 ? -10.237 8.808 8.669 1.00 98.06 210 ILE A O 1
ATOM 1637 N N . ARG A 1 211 ? -9.697 7.682 10.529 1.00 97.31 211 ARG A N 1
ATOM 1638 C CA . ARG A 1 211 ? -10.819 8.235 11.312 1.00 97.31 211 ARG A CA 1
ATOM 1639 C C . ARG A 1 211 ? -10.711 9.755 11.442 1.00 97.31 211 ARG A C 1
ATOM 1641 O O . ARG A 1 211 ? -11.681 10.462 11.180 1.00 97.31 211 ARG A O 1
ATOM 1648 N N . ASN A 1 212 ? -9.519 10.264 11.756 1.00 96.94 212 ASN A N 1
ATOM 1649 C CA . ASN A 1 212 ? -9.263 11.701 11.827 1.00 96.94 212 ASN A CA 1
ATOM 1650 C C . ASN A 1 212 ? -9.486 12.393 10.471 1.00 96.94 212 ASN A C 1
ATOM 1652 O O . ASN A 1 212 ? -10.191 13.397 10.377 1.00 96.94 212 ASN A O 1
ATOM 1656 N N . TRP A 1 213 ? -8.930 11.848 9.389 1.00 98.19 213 TRP A N 1
ATOM 1657 C CA . TRP A 1 213 ? -9.028 12.437 8.058 1.00 98.19 213 TRP A CA 1
ATOM 1658 C C . TRP A 1 213 ? -10.456 12.388 7.514 1.00 98.19 213 TRP A C 1
ATOM 1660 O O . TRP A 1 213 ? -10.985 13.414 7.099 1.00 98.19 213 TRP A O 1
ATOM 1670 N N . SER A 1 214 ? -11.129 11.247 7.585 1.00 97.69 214 SER A N 1
ATOM 1671 C CA . SER A 1 214 ? -12.524 11.128 7.147 1.00 97.69 214 SER A CA 1
ATOM 1672 C C . SER A 1 214 ? -13.503 11.928 8.012 1.00 97.69 214 SER A C 1
ATOM 1674 O O . SER A 1 214 ? -14.572 12.284 7.530 1.00 97.69 214 SER A O 1
ATOM 1676 N N . GLY A 1 215 ? -13.169 12.211 9.278 1.00 96.50 215 GLY A N 1
ATOM 1677 C CA . GLY A 1 215 ? -14.100 12.830 10.227 1.00 96.50 215 GLY A CA 1
ATOM 1678 C C . GLY A 1 215 ? -15.301 11.935 10.560 1.00 96.50 215 GLY A C 1
ATOM 1679 O O . GLY A 1 215 ? -16.349 12.437 10.964 1.00 96.50 215 GLY A O 1
ATOM 1680 N N . ARG A 1 216 ? -15.175 10.620 10.345 1.00 95.69 216 ARG A N 1
ATOM 1681 C CA . ARG A 1 216 ? -16.229 9.623 10.559 1.00 95.69 216 ARG A CA 1
ATOM 1682 C C . ARG A 1 216 ? -15.865 8.685 11.701 1.00 95.69 216 ARG A C 1
ATOM 1684 O O . ARG A 1 216 ? -14.694 8.365 11.911 1.00 95.69 216 ARG A O 1
ATOM 1691 N N . ASP A 1 217 ? -16.890 8.182 12.379 1.00 94.81 217 ASP A N 1
ATOM 1692 C CA . ASP A 1 217 ? -16.744 7.002 13.224 1.00 94.81 217 ASP A CA 1
ATOM 1693 C C . ASP A 1 217 ? -16.793 5.750 12.338 1.00 94.81 217 ASP A C 1
ATOM 1695 O O . ASP A 1 217 ? -17.842 5.401 11.800 1.00 94.81 217 ASP A O 1
ATOM 1699 N N . LEU A 1 218 ? -15.629 5.141 12.112 1.00 96.75 218 LEU A N 1
ATOM 1700 C CA . LEU A 1 218 ? -15.441 4.036 11.169 1.00 96.75 218 LEU A CA 1
ATOM 1701 C C . LEU A 1 218 ? -15.176 2.733 11.911 1.00 96.75 218 LEU A C 1
ATOM 1703 O O . LEU A 1 218 ? -14.312 2.686 12.796 1.00 96.75 218 LEU A O 1
ATOM 1707 N N . GLN A 1 219 ? -15.848 1.664 11.502 1.00 95.44 219 GLN A N 1
ATOM 1708 C CA . GLN A 1 219 ? -15.608 0.315 12.011 1.00 95.44 219 GLN A CA 1
ATOM 1709 C C . GLN A 1 219 ? -14.480 -0.381 11.230 1.00 95.44 219 GLN A C 1
ATOM 1711 O O . GLN A 1 219 ? -13.997 0.134 10.223 1.00 95.44 219 GLN A O 1
ATOM 1716 N N . ALA A 1 220 ? -14.041 -1.558 11.691 1.00 95.56 220 ALA A N 1
ATOM 1717 C CA . ALA A 1 220 ? -12.947 -2.305 11.051 1.00 95.56 220 ALA A CA 1
ATOM 1718 C C . ALA A 1 220 ? -13.225 -2.588 9.562 1.00 95.56 220 ALA A C 1
ATOM 1720 O O . ALA A 1 220 ? -12.381 -2.328 8.708 1.00 95.56 220 ALA A O 1
ATOM 1721 N N . HIS A 1 221 ? -14.443 -3.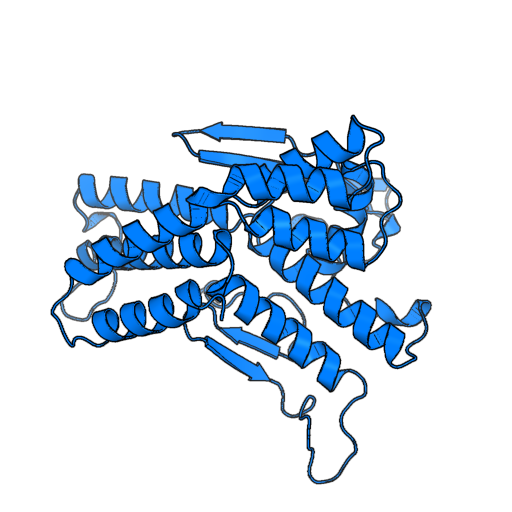031 9.232 1.00 96.94 221 HIS A N 1
ATOM 1722 C CA . HIS A 1 221 ? -14.831 -3.300 7.845 1.00 96.94 221 HIS A CA 1
ATOM 1723 C C . HIS A 1 221 ? -14.806 -2.043 6.959 1.00 96.94 221 HIS A C 1
ATOM 1725 O O . HIS A 1 221 ? -14.427 -2.138 5.793 1.00 96.94 221 HIS A O 1
ATOM 1731 N N . ASP A 1 222 ? -15.149 -0.866 7.499 1.00 98.31 222 ASP A N 1
ATOM 1732 C CA . ASP A 1 222 ? -15.056 0.399 6.764 1.00 98.31 222 ASP A CA 1
ATOM 1733 C C . ASP A 1 222 ? -13.597 0.753 6.465 1.00 98.31 222 ASP A C 1
ATOM 1735 O O . ASP A 1 222 ? -13.269 1.123 5.340 1.00 98.31 222 ASP A O 1
ATOM 1739 N N . LEU A 1 223 ? -12.715 0.621 7.462 1.00 98.38 223 LEU A N 1
ATOM 1740 C CA . LEU A 1 223 ? -11.283 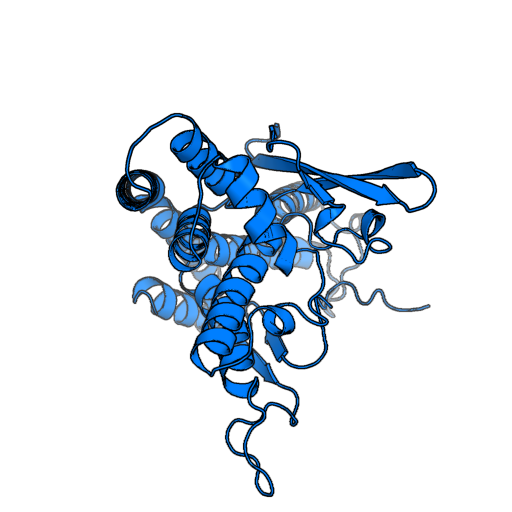0.907 7.329 1.00 98.38 223 LEU A CA 1
ATOM 1741 C C . LEU A 1 223 ? -10.643 0.006 6.267 1.00 98.38 223 LEU A C 1
ATOM 1743 O O . LEU A 1 223 ? -9.977 0.507 5.362 1.00 98.38 223 LEU A O 1
ATOM 1747 N N . ILE A 1 224 ? -10.925 -1.299 6.322 1.00 98.50 224 ILE A N 1
ATOM 1748 C CA . ILE A 1 224 ? -10.476 -2.278 5.325 1.00 98.50 224 ILE A CA 1
ATOM 1749 C C . ILE A 1 224 ? -10.993 -1.895 3.930 1.00 98.50 224 ILE A C 1
ATOM 1751 O O . ILE A 1 224 ? -10.213 -1.803 2.982 1.00 98.50 224 ILE A O 1
ATOM 1755 N N . ALA A 1 225 ? -12.291 -1.604 3.795 1.00 98.38 225 ALA A N 1
ATOM 1756 C CA . ALA A 1 225 ? -12.892 -1.256 2.509 1.00 98.38 225 ALA A CA 1
ATOM 1757 C C . ALA A 1 225 ? -12.340 0.058 1.926 1.00 98.38 225 ALA A C 1
ATOM 1759 O O . ALA A 1 225 ? -12.136 0.155 0.711 1.00 98.38 225 ALA A O 1
ATOM 1760 N N . ILE A 1 226 ? -12.071 1.057 2.773 1.00 98.69 226 ILE A N 1
ATOM 1761 C CA . ILE A 1 226 ? -11.425 2.319 2.391 1.00 98.69 226 ILE A CA 1
ATOM 1762 C C . ILE A 1 226 ? -10.013 2.048 1.869 1.00 98.69 226 ILE A C 1
ATOM 1764 O O . ILE A 1 226 ? -9.667 2.532 0.792 1.00 98.69 226 ILE A O 1
ATOM 1768 N N . GLY A 1 227 ? -9.214 1.254 2.586 1.00 98.44 227 GLY A N 1
ATOM 1769 C CA . GLY A 1 227 ? -7.859 0.899 2.170 1.00 98.44 227 GLY A CA 1
ATOM 1770 C C . GLY A 1 227 ? -7.813 0.141 0.848 1.00 98.44 227 GLY A C 1
ATOM 1771 O O . GLY A 1 227 ? -7.102 0.556 -0.063 1.00 98.44 227 GLY A O 1
ATOM 1772 N N . ILE A 1 228 ? -8.630 -0.903 0.695 1.00 97.62 228 ILE A N 1
ATOM 1773 C CA . ILE A 1 228 ? -8.721 -1.674 -0.557 1.00 97.62 228 ILE A CA 1
ATOM 1774 C C . ILE A 1 228 ? -9.160 -0.776 -1.721 1.00 97.62 228 ILE A C 1
ATOM 1776 O O . ILE A 1 228 ? -8.589 -0.829 -2.811 1.00 97.62 228 ILE A O 1
ATOM 1780 N N . THR A 1 229 ? -10.139 0.105 -1.493 1.00 98.06 229 THR A N 1
ATOM 1781 C CA . THR A 1 229 ? -10.588 1.047 -2.528 1.00 98.06 229 THR A CA 1
ATOM 1782 C C . THR A 1 229 ? -9.483 2.046 -2.883 1.00 98.06 229 THR A C 1
ATOM 1784 O O . THR A 1 229 ? -9.293 2.341 -4.059 1.00 98.06 229 THR A O 1
ATOM 1787 N N . ALA A 1 230 ? -8.696 2.515 -1.909 1.00 98.25 230 ALA A N 1
ATOM 1788 C CA . ALA A 1 230 ? -7.532 3.365 -2.158 1.00 98.25 230 ALA A CA 1
ATOM 1789 C C . ALA A 1 230 ? -6.468 2.668 -3.033 1.00 98.25 230 ALA A C 1
ATOM 1791 O O . ALA A 1 230 ? -5.873 3.303 -3.902 1.00 98.25 230 ALA A O 1
ATOM 1792 N N . LEU A 1 231 ? -6.264 1.358 -2.854 1.00 97.75 231 LEU A N 1
ATOM 1793 C CA . LEU A 1 231 ? -5.331 0.543 -3.646 1.00 97.75 231 LEU A CA 1
ATOM 1794 C C . LEU A 1 231 ? -5.788 0.298 -5.097 1.00 97.75 231 LEU A C 1
ATOM 1796 O O . LEU A 1 231 ? -5.010 -0.204 -5.908 1.00 97.75 231 LEU A O 1
ATOM 1800 N N . SER A 1 232 ? -7.012 0.694 -5.459 1.00 95.75 232 SER A N 1
ATOM 1801 C CA . SER A 1 232 ? -7.523 0.600 -6.837 1.00 95.75 232 SER A CA 1
ATOM 1802 C C . SER A 1 232 ? -6.922 1.644 -7.792 1.00 95.75 232 SER A C 1
ATOM 1804 O O . SER A 1 232 ? -7.216 1.609 -8.982 1.00 95.75 232 SER A O 1
ATOM 1806 N N . HIS A 1 233 ? -6.053 2.532 -7.302 1.00 95.88 233 HIS A N 1
ATOM 1807 C CA . HIS A 1 233 ? -5.373 3.572 -8.078 1.00 95.88 233 HIS A CA 1
ATOM 1808 C C . HIS A 1 233 ? -3.845 3.412 -8.000 1.00 95.88 233 HIS A C 1
ATOM 1810 O O . HIS A 1 233 ? -3.308 3.024 -6.960 1.00 95.88 233 HIS A O 1
ATOM 1816 N N . ILE A 1 234 ? -3.123 3.783 -9.066 1.00 95.38 234 ILE A N 1
ATOM 1817 C CA . ILE A 1 234 ? -1.650 3.656 -9.150 1.00 95.38 234 ILE A CA 1
ATOM 1818 C C . ILE A 1 234 ? -0.904 4.439 -8.054 1.00 95.38 234 ILE A C 1
ATOM 1820 O O . ILE A 1 234 ? 0.147 4.015 -7.583 1.00 95.38 234 ILE A O 1
ATOM 1824 N N . PHE A 1 235 ? -1.461 5.570 -7.619 1.00 95.75 235 PHE A N 1
ATOM 1825 C CA . PHE A 1 235 ? -0.976 6.379 -6.496 1.00 95.75 235 PHE A CA 1
ATOM 1826 C C . PHE A 1 235 ? -1.992 6.306 -5.357 1.00 95.75 235 PHE A C 1
ATOM 1828 O O . PHE A 1 235 ? -2.855 7.175 -5.212 1.00 95.75 235 PHE A O 1
ATOM 1835 N N . SER A 1 236 ? -1.920 5.232 -4.575 1.00 97.12 236 SER A N 1
ATOM 1836 C CA . SER A 1 236 ? -2.924 4.891 -3.563 1.00 97.12 236 SER A CA 1
ATOM 1837 C C . SER A 1 236 ? -3.040 5.919 -2.435 1.00 97.12 236 SER A C 1
ATOM 1839 O O . SER A 1 236 ? -4.133 6.153 -1.928 1.00 97.12 236 SER A O 1
ATOM 1841 N N . GLY A 1 237 ? -1.954 6.611 -2.079 1.00 97.56 237 GLY A N 1
ATOM 1842 C CA . GLY A 1 237 ? -1.998 7.690 -1.087 1.00 97.56 237 GLY A CA 1
ATOM 1843 C C . GLY A 1 237 ? -2.827 8.895 -1.532 1.00 97.56 237 GLY A C 1
ATOM 1844 O O . GLY A 1 237 ? -3.620 9.423 -0.752 1.00 97.56 237 GLY A O 1
ATOM 1845 N N . PHE A 1 238 ? -2.688 9.306 -2.798 1.00 96.38 238 PHE A N 1
ATOM 1846 C CA . PHE A 1 238 ? -3.543 10.341 -3.391 1.00 96.38 238 PHE A CA 1
ATOM 1847 C C . PHE A 1 238 ? -5.010 9.901 -3.386 1.00 96.38 238 PHE A C 1
ATOM 1849 O O . PHE A 1 238 ? -5.894 10.680 -3.032 1.00 96.38 238 PHE A O 1
ATOM 1856 N N . TRP A 1 239 ? -5.272 8.639 -3.725 1.00 97.19 239 TRP A N 1
ATOM 1857 C CA . TRP A 1 239 ? -6.638 8.134 -3.771 1.00 97.19 239 TRP A CA 1
ATOM 1858 C C . TRP A 1 239 ? -7.276 8.010 -2.384 1.00 97.19 239 TRP A C 1
ATOM 1860 O O . TRP A 1 239 ? -8.428 8.403 -2.198 1.00 97.19 239 TRP A O 1
ATOM 1870 N N . LEU A 1 240 ? -6.507 7.592 -1.373 1.00 98.44 240 LEU A N 1
ATOM 1871 C CA . LEU A 1 240 ? -6.943 7.607 0.023 1.00 98.44 240 LEU A CA 1
ATOM 1872 C C . LEU A 1 240 ? -7.312 9.020 0.490 1.00 98.44 240 LEU A C 1
ATOM 1874 O O . LEU A 1 240 ? -8.332 9.198 1.156 1.00 98.44 240 LEU A O 1
ATOM 1878 N N . TYR A 1 241 ? -6.509 10.026 0.130 1.00 98.19 241 TYR A N 1
ATOM 1879 C CA . TYR A 1 241 ? -6.836 11.426 0.403 1.00 98.19 241 TYR A CA 1
ATOM 1880 C C . TYR A 1 241 ? -8.192 11.805 -0.203 1.00 98.19 241 TYR A C 1
ATOM 1882 O O . TYR A 1 241 ? -9.051 12.317 0.513 1.00 98.19 241 TYR A O 1
ATOM 1890 N N . THR A 1 242 ? -8.416 11.499 -1.484 1.00 97.56 242 THR A N 1
ATOM 1891 C CA . THR A 1 242 ? -9.673 11.801 -2.186 1.00 97.56 242 THR A CA 1
ATOM 1892 C C . THR A 1 242 ? -10.875 11.154 -1.498 1.00 97.56 242 THR A C 1
ATOM 1894 O O . THR A 1 242 ? -11.865 11.833 -1.226 1.00 97.56 242 THR A O 1
ATOM 1897 N N . ILE A 1 243 ? -10.769 9.873 -1.128 1.00 98.38 243 ILE A N 1
ATOM 1898 C CA . ILE A 1 243 ? -11.819 9.151 -0.396 1.00 98.38 243 ILE A CA 1
ATOM 1899 C C . ILE A 1 243 ? -12.105 9.829 0.952 1.00 98.38 243 ILE A C 1
ATOM 1901 O O . ILE A 1 243 ? -13.262 10.101 1.273 1.00 98.38 243 ILE A O 1
ATOM 1905 N N . CYS A 1 244 ? -11.068 10.156 1.729 1.00 98.44 244 CYS A N 1
ATOM 1906 C CA . CYS A 1 244 ? -11.220 10.829 3.020 1.00 98.44 244 CYS A CA 1
ATOM 1907 C C . CYS A 1 244 ? -11.853 12.224 2.888 1.00 98.44 244 CYS A C 1
ATOM 1909 O O . CYS A 1 244 ? -12.701 12.579 3.706 1.00 98.44 244 CYS A O 1
ATOM 1911 N N . VAL A 1 245 ? -11.501 12.999 1.854 1.00 97.94 245 VAL A N 1
ATOM 1912 C CA . VAL A 1 245 ? -12.145 14.288 1.543 1.00 97.94 245 VAL A CA 1
ATOM 1913 C C . VAL A 1 245 ? -13.636 14.094 1.260 1.00 97.94 245 VAL A C 1
ATOM 1915 O O . VAL A 1 245 ? -14.466 14.802 1.831 1.00 97.94 245 VAL A O 1
ATOM 1918 N N . SER A 1 246 ? -13.997 13.126 0.414 1.00 98.00 246 SER A N 1
ATOM 1919 C CA . SER A 1 246 ? -15.398 12.830 0.094 1.00 98.00 246 SER A CA 1
ATOM 1920 C C . SER A 1 246 ? -16.187 12.377 1.321 1.00 98.00 246 SER A C 1
ATOM 1922 O O . SER A 1 246 ? -17.307 12.843 1.537 1.00 98.00 246 SER A O 1
ATOM 1924 N N . LEU A 1 247 ? -15.603 11.518 2.160 1.00 98.31 247 LEU A N 1
ATOM 1925 C CA . LEU A 1 247 ? -16.223 11.087 3.412 1.00 98.31 247 LEU A CA 1
ATOM 1926 C C . LEU A 1 247 ? -16.442 12.261 4.367 1.00 98.31 247 LEU A C 1
ATOM 1928 O O . LEU A 1 247 ? -17.520 12.343 4.947 1.00 98.31 247 LEU A O 1
ATOM 1932 N N . ARG A 1 248 ? -15.474 13.176 4.488 1.00 97.69 248 ARG A N 1
ATOM 1933 C CA . ARG A 1 248 ? -15.557 14.353 5.365 1.00 97.69 248 ARG A CA 1
ATOM 1934 C C . ARG A 1 248 ? -16.617 15.360 4.919 1.00 97.69 248 ARG A C 1
ATOM 1936 O O . ARG A 1 248 ? -17.276 15.962 5.759 1.00 97.69 248 ARG A O 1
ATOM 1943 N N . ASN A 1 249 ? -16.772 15.553 3.610 1.00 97.25 249 ASN A N 1
ATOM 1944 C CA . ASN A 1 249 ? -17.573 16.648 3.050 1.00 97.25 249 ASN A CA 1
ATOM 1945 C C . ASN A 1 249 ? -19.009 16.263 2.668 1.00 97.25 249 ASN A C 1
ATOM 1947 O O . ASN A 1 249 ? -19.779 17.120 2.237 1.00 97.25 249 ASN A O 1
ATOM 1951 N N . THR A 1 250 ? -19.377 14.991 2.781 1.00 96.31 250 THR A N 1
ATOM 1952 C CA . THR A 1 250 ? -20.727 14.507 2.454 1.00 96.31 250 THR A CA 1
ATOM 1953 C C . THR A 1 250 ? -21.424 13.982 3.707 1.00 96.31 250 THR A C 1
ATOM 1955 O O . THR A 1 250 ? -20.855 14.018 4.789 1.00 96.31 250 THR A O 1
ATOM 1958 N N . ASN A 1 251 ? -22.655 13.484 3.597 1.00 94.31 251 ASN A N 1
ATOM 1959 C CA . ASN A 1 251 ? -23.317 12.642 4.613 1.00 94.31 251 ASN A CA 1
ATOM 1960 C C . ASN A 1 251 ? -23.746 11.292 4.025 1.00 94.31 251 ASN A C 1
ATOM 1962 O O . ASN A 1 251 ? -24.596 10.601 4.580 1.00 94.31 251 ASN A O 1
ATOM 1966 N N . GLU A 1 252 ? -23.184 10.942 2.870 1.00 96.44 252 GLU A N 1
ATOM 1967 C CA . GLU A 1 252 ? -23.447 9.667 2.222 1.00 96.44 252 GLU A CA 1
ATOM 1968 C C . GLU A 1 252 ? -22.871 8.512 3.044 1.00 96.44 252 GLU A C 1
ATOM 1970 O O . GLU A 1 252 ? -21.924 8.687 3.816 1.00 96.44 252 GLU A O 1
ATOM 1975 N N . SER A 1 253 ? -23.433 7.315 2.863 1.00 97.06 253 SER A N 1
ATOM 1976 C CA . SER A 1 253 ? -22.870 6.114 3.474 1.00 97.06 253 SER A CA 1
ATOM 1977 C C . SER A 1 253 ? -21.451 5.864 2.957 1.00 97.06 253 SER A C 1
ATOM 1979 O O . SER A 1 253 ? -21.131 6.183 1.807 1.00 97.06 253 SER A O 1
ATOM 1981 N N . VAL A 1 254 ? -20.612 5.233 3.787 1.00 97.75 254 VAL A N 1
ATOM 1982 C CA . VAL A 1 254 ? -19.256 4.816 3.390 1.00 97.75 254 VAL A CA 1
ATOM 1983 C C . VAL A 1 254 ? -19.318 4.000 2.097 1.00 97.75 254 VAL A C 1
ATOM 1985 O O . VAL A 1 254 ? -18.597 4.296 1.152 1.00 97.75 254 VAL A O 1
ATOM 1988 N N . THR A 1 255 ? -20.255 3.051 2.005 1.00 97.56 255 THR A N 1
ATOM 1989 C CA . THR A 1 255 ? -20.445 2.214 0.808 1.00 97.56 255 THR A CA 1
ATOM 1990 C C . THR A 1 255 ? -20.699 3.046 -0.455 1.00 97.56 255 THR A C 1
ATOM 1992 O O . THR A 1 255 ? -20.007 2.837 -1.447 1.00 97.56 255 THR A O 1
ATOM 1995 N N . SER A 1 256 ? -21.601 4.037 -0.409 1.00 97.88 256 SER A N 1
ATOM 1996 C CA . SER A 1 256 ? -21.903 4.907 -1.564 1.00 97.88 256 SER A CA 1
ATOM 1997 C C . SER A 1 256 ? -20.670 5.684 -2.034 1.00 97.88 256 SER A C 1
ATOM 1999 O O . SER A 1 256 ? -20.380 5.760 -3.230 1.00 97.88 256 SER A O 1
ATOM 2001 N N . VAL A 1 257 ? -19.898 6.236 -1.091 1.00 98.06 257 VAL A N 1
ATOM 2002 C CA . VAL A 1 257 ? -18.661 6.961 -1.414 1.00 98.06 257 VAL A CA 1
ATOM 2003 C C . VAL A 1 257 ? -17.635 6.028 -2.060 1.00 98.06 257 VAL A C 1
ATOM 2005 O O . VAL A 1 257 ? -17.015 6.398 -3.058 1.00 98.06 257 VAL A O 1
ATOM 2008 N N . LEU A 1 258 ? -17.480 4.809 -1.536 1.00 97.81 258 LEU A N 1
ATOM 2009 C CA . LEU A 1 258 ? -16.535 3.835 -2.078 1.00 97.81 258 LEU A CA 1
ATOM 2010 C C . LEU A 1 258 ? -16.953 3.307 -3.455 1.00 97.81 258 LEU A C 1
ATOM 2012 O O . LEU A 1 258 ? -16.089 3.132 -4.308 1.00 97.81 258 LEU A O 1
ATOM 2016 N N . GLU A 1 259 ? -18.242 3.096 -3.719 1.00 96.31 259 GLU A N 1
ATOM 2017 C CA . GLU A 1 259 ? -18.736 2.697 -5.046 1.00 96.31 259 GLU A CA 1
ATOM 2018 C C . GLU A 1 259 ? -18.414 3.752 -6.111 1.00 96.31 259 GLU A C 1
ATOM 2020 O O . GLU A 1 259 ? -17.873 3.426 -7.170 1.00 96.31 259 GLU A O 1
ATOM 2025 N N . LYS A 1 260 ? -18.656 5.033 -5.802 1.00 96.06 260 LYS A N 1
ATOM 2026 C CA . LYS A 1 260 ? -18.298 6.158 -6.682 1.00 96.06 260 LYS A CA 1
ATOM 2027 C C . LYS A 1 260 ? -16.788 6.254 -6.905 1.00 96.06 260 LYS A C 1
ATOM 2029 O O . LYS A 1 260 ? -16.343 6.498 -8.030 1.00 96.06 260 LYS A O 1
ATOM 2034 N N . ALA A 1 261 ? -16.002 6.038 -5.850 1.00 95.75 261 ALA A N 1
ATOM 2035 C CA . ALA A 1 261 ? -14.548 6.023 -5.949 1.00 95.75 261 ALA A CA 1
ATOM 2036 C C . ALA A 1 261 ? -14.070 4.876 -6.857 1.00 95.75 261 ALA A C 1
ATOM 2038 O O . ALA A 1 261 ? -13.329 5.116 -7.803 1.00 95.75 261 ALA A O 1
ATOM 2039 N N . ARG A 1 262 ? -14.551 3.643 -6.661 1.00 93.38 262 ARG A N 1
ATOM 2040 C CA . ARG A 1 262 ? -14.169 2.501 -7.515 1.00 93.38 262 ARG A CA 1
ATOM 2041 C C . ARG A 1 262 ? -14.529 2.720 -8.981 1.00 93.38 262 ARG A C 1
ATOM 2043 O O . ARG A 1 262 ? -13.711 2.432 -9.847 1.00 93.38 262 ARG A O 1
ATOM 2050 N N . ALA A 1 263 ? -15.707 3.279 -9.263 1.00 91.81 263 ALA A N 1
ATOM 2051 C CA . ALA A 1 263 ? -16.120 3.579 -10.634 1.00 91.81 263 ALA A CA 1
ATOM 2052 C C . ALA A 1 263 ? -15.125 4.507 -11.359 1.00 91.81 263 ALA A C 1
ATOM 2054 O O . ALA A 1 263 ? -14.867 4.327 -12.549 1.00 91.81 263 ALA A O 1
ATOM 2055 N N . SER A 1 264 ? -14.515 5.445 -10.626 1.00 90.69 264 SER A N 1
ATOM 2056 C CA . SER A 1 264 ? -13.531 6.400 -11.157 1.00 90.69 264 SER A CA 1
ATOM 2057 C C . SER A 1 264 ? -12.174 5.771 -11.503 1.00 90.69 264 SER A C 1
ATOM 2059 O O . SER A 1 264 ? -11.423 6.369 -12.263 1.00 90.69 264 SER A O 1
ATOM 2061 N N . CYS A 1 265 ? -11.876 4.574 -10.984 1.00 88.75 265 CYS A N 1
ATOM 2062 C CA . CYS A 1 265 ? -10.616 3.846 -11.201 1.00 88.75 265 CYS A CA 1
ATOM 2063 C C . CYS A 1 265 ? -10.768 2.611 -12.101 1.00 88.75 265 CYS A C 1
ATOM 2065 O O . CYS A 1 265 ? -9.830 1.826 -12.228 1.00 88.75 265 CYS A O 1
ATOM 2067 N N . SER A 1 266 ? -11.940 2.412 -12.711 1.00 76.81 266 SER A N 1
ATOM 2068 C CA . SER A 1 266 ? -12.281 1.190 -13.459 1.00 76.81 266 SER A CA 1
ATOM 2069 C C . SER A 1 266 ? -11.270 0.814 -14.551 1.00 76.81 266 SER A C 1
ATOM 2071 O O . SER A 1 266 ? -11.039 -0.371 -14.766 1.00 76.81 266 SER A O 1
ATOM 2073 N N . ASN A 1 267 ? -10.611 1.797 -15.168 1.00 86.88 267 ASN A N 1
ATOM 2074 C CA . ASN A 1 267 ? -9.656 1.565 -16.257 1.00 86.88 267 ASN A CA 1
ATOM 2075 C C . ASN A 1 267 ? -8.185 1.545 -15.806 1.00 86.88 267 ASN A C 1
ATOM 2077 O O . ASN A 1 267 ? -7.307 1.227 -16.607 1.00 86.88 267 ASN A O 1
ATOM 2081 N N . ASP A 1 268 ? -7.873 1.894 -14.553 1.00 90.00 268 ASP A N 1
ATOM 2082 C CA . ASP A 1 268 ? -6.473 2.041 -14.130 1.00 90.00 268 ASP A CA 1
ATOM 2083 C C . ASP A 1 268 ? -5.738 0.697 -14.152 1.00 90.00 268 ASP A C 1
ATOM 2085 O O . ASP A 1 268 ? -4.605 0.615 -14.630 1.00 90.00 268 ASP A O 1
ATOM 2089 N N . SER A 1 269 ? -6.390 -0.369 -13.678 1.00 89.69 269 SER A N 1
ATOM 2090 C CA . SER A 1 269 ? -5.819 -1.720 -13.718 1.00 89.69 269 SER A CA 1
ATOM 2091 C C . SER A 1 269 ? -5.613 -2.192 -15.159 1.00 89.69 269 SER A C 1
ATOM 2093 O O . SER A 1 269 ? -4.550 -2.718 -15.480 1.00 89.69 269 SER A O 1
ATOM 2095 N N . GLU A 1 270 ? -6.563 -1.926 -16.063 1.00 91.50 270 GLU A N 1
ATOM 2096 C CA . GLU A 1 270 ? -6.430 -2.287 -17.480 1.00 91.50 270 GLU A CA 1
ATOM 2097 C C . GLU A 1 270 ? -5.219 -1.612 -18.132 1.00 91.50 270 GLU A C 1
ATOM 2099 O O . GLU A 1 270 ? -4.456 -2.273 -18.841 1.00 91.50 270 GLU A O 1
ATOM 2104 N N . HIS A 1 271 ? -4.996 -0.323 -17.854 1.00 93.62 271 HIS A N 1
ATOM 2105 C CA . HIS A 1 271 ? -3.830 0.406 -18.352 1.00 93.62 271 HIS A CA 1
ATOM 2106 C C . HIS A 1 271 ? -2.512 -0.160 -17.814 1.00 93.62 271 HIS A C 1
ATOM 2108 O O . HIS A 1 271 ? -1.552 -0.313 -18.570 1.00 93.62 271 HIS A O 1
ATOM 2114 N N . VAL A 1 272 ? -2.451 -0.497 -16.523 1.00 94.75 272 VAL A N 1
ATOM 2115 C CA . VAL A 1 272 ? -1.246 -1.087 -15.921 1.00 94.75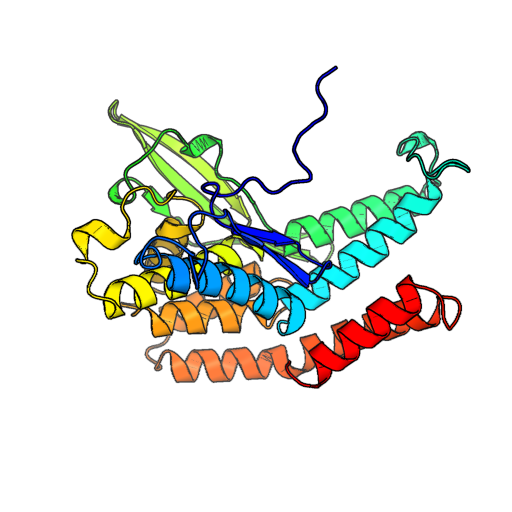 272 VAL A CA 1
ATOM 2116 C C . VAL A 1 272 ? -0.972 -2.478 -16.492 1.00 94.75 272 VAL A C 1
ATOM 2118 O O . VAL A 1 272 ? 0.168 -2.784 -16.841 1.00 94.75 272 VAL A O 1
ATOM 2121 N N . LEU A 1 273 ? -2.004 -3.312 -16.634 1.00 93.69 273 LEU A N 1
ATOM 2122 C CA . LEU A 1 273 ? -1.876 -4.636 -17.240 1.00 93.69 273 LEU A CA 1
ATOM 2123 C C . LEU A 1 273 ? -1.466 -4.539 -18.709 1.00 93.69 273 LEU A C 1
ATOM 2125 O O . LEU A 1 273 ? -0.642 -5.329 -19.156 1.00 93.69 273 LEU A O 1
ATOM 2129 N N . PHE A 1 274 ? -1.980 -3.561 -19.455 1.00 95.06 274 PHE A N 1
ATOM 2130 C CA . PHE A 1 274 ? -1.522 -3.287 -20.814 1.00 95.06 274 PHE A CA 1
ATOM 2131 C C . PHE A 1 274 ? -0.027 -2.936 -20.849 1.00 95.06 274 PHE A C 1
ATOM 2133 O O . PHE A 1 274 ? 0.714 -3.566 -21.599 1.00 95.06 274 PHE A O 1
ATOM 2140 N N . ALA A 1 275 ? 0.442 -2.037 -19.981 1.00 94.69 275 ALA A N 1
ATOM 2141 C CA . ALA A 1 275 ? 1.863 -1.692 -19.895 1.00 94.69 275 ALA A CA 1
ATOM 2142 C C . ALA A 1 275 ? 2.743 -2.901 -19.508 1.00 94.69 275 ALA A C 1
ATOM 2144 O O . ALA A 1 275 ? 3.837 -3.083 -20.040 1.00 94.69 275 ALA A O 1
ATOM 2145 N N . LEU A 1 276 ? 2.250 -3.789 -18.635 1.00 94.12 276 LEU A N 1
ATOM 2146 C CA . LEU A 1 276 ? 2.916 -5.060 -18.325 1.00 94.12 276 LEU A CA 1
ATOM 2147 C C . LEU A 1 276 ? 2.988 -6.004 -19.539 1.00 94.12 276 LEU A C 1
ATOM 2149 O O . LEU A 1 276 ? 4.008 -6.677 -19.703 1.00 94.12 276 LEU A O 1
ATOM 2153 N N . ARG A 1 277 ? 1.961 -6.041 -20.408 1.00 94.31 277 ARG A N 1
ATOM 2154 C CA . ARG A 1 277 ? 2.022 -6.790 -21.684 1.00 94.31 277 ARG A CA 1
ATOM 2155 C C . ARG A 1 277 ? 3.108 -6.234 -22.588 1.00 94.31 277 ARG A C 1
ATOM 2157 O O . ARG A 1 277 ? 3.899 -7.016 -23.096 1.00 94.31 277 ARG A O 1
ATOM 2164 N N . GLU A 1 278 ? 3.202 -4.914 -22.720 1.00 94.31 278 GLU A N 1
ATOM 2165 C CA . GLU A 1 278 ? 4.259 -4.286 -23.522 1.00 94.31 278 GLU A CA 1
ATOM 2166 C C . GLU A 1 278 ? 5.656 -4.642 -22.990 1.00 94.31 278 GLU A C 1
ATOM 2168 O O . GLU A 1 278 ? 6.525 -5.044 -23.761 1.00 94.31 278 GLU A O 1
ATOM 2173 N N . GLN A 1 279 ? 5.863 -4.607 -21.665 1.00 91.06 279 GLN A N 1
ATOM 2174 C CA . GLN A 1 279 ? 7.134 -5.053 -21.073 1.00 91.06 279 GLN A CA 1
ATOM 2175 C C . GLN A 1 279 ? 7.430 -6.529 -21.356 1.00 91.06 279 GLN A C 1
ATOM 2177 O O . GLN A 1 279 ? 8.588 -6.903 -21.529 1.00 91.06 279 GLN A O 1
ATOM 2182 N N . ARG A 1 280 ? 6.402 -7.379 -21.388 1.00 93.12 280 ARG A N 1
ATOM 2183 C CA . ARG A 1 280 ? 6.550 -8.798 -21.712 1.00 93.12 280 ARG A CA 1
ATOM 2184 C C . ARG A 1 280 ? 6.882 -9.018 -23.185 1.00 93.12 280 ARG A C 1
ATOM 2186 O O . ARG A 1 280 ? 7.715 -9.870 -23.475 1.00 93.12 280 ARG A O 1
ATOM 2193 N N . ASP A 1 281 ? 6.244 -8.295 -24.097 1.00 92.25 281 ASP A N 1
ATOM 2194 C CA . ASP A 1 281 ? 6.424 -8.464 -25.544 1.00 92.25 281 ASP A CA 1
ATOM 2195 C C . ASP A 1 281 ? 7.822 -8.032 -26.018 1.00 92.25 281 ASP A C 1
ATOM 2197 O O . ASP A 1 281 ? 8.338 -8.574 -26.996 1.00 92.25 281 ASP A O 1
ATOM 2201 N N . ASP A 1 282 ? 8.478 -7.148 -25.264 1.00 89.56 282 ASP A N 1
ATOM 2202 C CA . ASP A 1 282 ? 9.884 -6.774 -25.450 1.00 89.56 282 ASP A CA 1
ATOM 2203 C C . ASP A 1 282 ? 10.886 -7.880 -25.054 1.00 89.56 282 ASP A C 1
ATOM 2205 O O . ASP A 1 282 ? 12.078 -7.784 -25.366 1.00 89.56 282 ASP A O 1
ATOM 2209 N N . LEU A 1 283 ? 10.442 -8.926 -24.348 1.00 88.81 283 LEU A N 1
ATOM 2210 C CA . LEU A 1 283 ? 11.290 -10.031 -23.897 1.00 88.81 283 LEU A CA 1
ATOM 2211 C C . LEU A 1 283 ? 11.266 -11.208 -24.875 1.00 88.81 283 LEU A C 1
ATOM 2213 O O . LEU A 1 283 ? 10.292 -11.472 -25.581 1.00 88.81 283 LEU A O 1
ATOM 2217 N N . SER A 1 284 ? 12.341 -11.999 -24.859 1.00 89.69 284 SER A N 1
ATOM 2218 C CA . SER A 1 284 ? 12.396 -13.239 -25.635 1.00 89.69 284 SER A CA 1
ATOM 2219 C C . SER A 1 284 ? 11.346 -14.234 -25.139 1.00 89.69 284 SER A C 1
ATOM 2221 O O . SER A 1 284 ? 11.325 -14.617 -23.968 1.00 89.69 284 SER A O 1
ATOM 2223 N N . LYS A 1 285 ? 10.475 -14.687 -26.045 1.00 91.25 285 LYS A N 1
ATOM 2224 C CA . LYS A 1 285 ? 9.415 -15.645 -25.722 1.00 91.25 285 LYS A CA 1
ATOM 2225 C C . LYS A 1 285 ? 9.996 -16.927 -25.117 1.00 91.25 285 LYS A C 1
ATOM 2227 O O . LYS A 1 285 ? 10.837 -17.576 -25.733 1.00 91.25 285 LYS A O 1
ATOM 2232 N N . GLY A 1 286 ? 9.485 -17.314 -23.949 1.00 86.44 286 GLY A N 1
ATOM 2233 C CA . GLY A 1 286 ? 9.931 -18.503 -23.214 1.00 86.44 286 GLY A CA 1
ATOM 2234 C C . GLY A 1 286 ? 11.087 -18.259 -22.240 1.00 86.44 286 GLY A C 1
ATOM 2235 O O . GLY A 1 286 ? 11.462 -19.188 -21.531 1.00 86.44 286 GLY A O 1
ATOM 2236 N N . ASP A 1 287 ? 11.615 -17.034 -22.156 1.00 90.75 287 ASP A N 1
ATOM 2237 C CA . ASP A 1 287 ? 12.501 -16.642 -21.058 1.00 90.75 287 ASP A CA 1
ATOM 2238 C C . ASP A 1 287 ? 11.776 -16.718 -19.696 1.00 90.75 287 ASP A C 1
ATOM 2240 O O . ASP A 1 287 ? 10.542 -16.662 -19.611 1.00 90.75 287 ASP A O 1
ATOM 2244 N N . VAL A 1 288 ? 12.549 -16.839 -18.615 1.00 89.00 288 VAL A N 1
ATOM 2245 C CA . VAL A 1 288 ? 12.054 -16.914 -17.237 1.00 89.00 288 VAL A CA 1
ATOM 2246 C C . VAL A 1 288 ? 11.233 -15.673 -16.891 1.00 89.00 288 VAL A C 1
ATOM 2248 O O . VAL A 1 288 ? 10.130 -15.811 -16.363 1.00 89.00 288 VAL A O 1
ATOM 2251 N N . ILE A 1 289 ? 11.712 -14.473 -17.241 1.00 87.94 289 ILE A N 1
ATOM 2252 C CA . ILE A 1 289 ? 10.995 -13.224 -16.942 1.00 87.94 289 ILE A CA 1
ATOM 2253 C C . ILE A 1 289 ? 9.727 -13.124 -17.798 1.00 87.94 289 ILE A C 1
ATOM 2255 O O . ILE A 1 289 ? 8.657 -12.808 -17.277 1.00 87.94 289 ILE A O 1
ATOM 2259 N N . TRP A 1 290 ? 9.807 -13.480 -19.086 1.00 92.75 290 TRP A N 1
ATOM 2260 C CA . TRP A 1 290 ? 8.642 -13.519 -19.981 1.00 92.75 290 TRP A CA 1
ATOM 2261 C C . TRP A 1 290 ? 7.536 -14.438 -19.443 1.00 92.75 290 TRP A C 1
ATOM 2263 O O . TRP A 1 290 ? 6.349 -14.098 -19.480 1.00 92.75 290 TRP A O 1
ATOM 2273 N N . THR A 1 291 ? 7.929 -15.608 -18.935 1.00 92.06 291 THR A N 1
ATOM 2274 C CA . THR A 1 291 ? 7.014 -16.605 -18.369 1.00 92.06 291 THR A CA 1
ATOM 2275 C C . THR A 1 291 ? 6.419 -16.108 -17.056 1.00 92.06 291 THR A C 1
ATOM 2277 O O . THR A 1 291 ? 5.204 -16.161 -16.891 1.00 92.06 291 THR A O 1
ATOM 2280 N N . ALA A 1 292 ? 7.242 -15.553 -16.162 1.00 91.00 292 ALA A N 1
ATOM 2281 C CA . ALA A 1 292 ? 6.800 -15.029 -14.872 1.00 91.00 292 ALA A CA 1
ATOM 2282 C C . ALA A 1 292 ? 5.791 -13.879 -15.018 1.00 91.00 292 ALA A C 1
ATOM 2284 O O . ALA A 1 292 ? 4.749 -13.905 -14.364 1.00 91.00 292 ALA A O 1
ATOM 2285 N N . ILE A 1 293 ? 6.042 -12.913 -15.916 1.00 91.94 293 ILE A N 1
ATOM 2286 C CA . ILE A 1 293 ? 5.070 -11.846 -16.207 1.00 91.94 293 ILE A CA 1
ATOM 2287 C C . ILE A 1 293 ? 3.779 -12.459 -16.761 1.00 91.94 293 ILE A C 1
ATOM 2289 O O . ILE A 1 293 ? 2.689 -12.073 -16.353 1.00 91.94 293 ILE A O 1
ATOM 2293 N N . GLY A 1 294 ? 3.885 -13.454 -17.646 1.00 92.44 294 GLY A N 1
ATOM 2294 C CA . GLY A 1 294 ? 2.723 -14.147 -18.195 1.00 92.44 294 GLY A CA 1
ATOM 2295 C C . GLY A 1 294 ? 1.852 -14.843 -17.148 1.00 92.44 294 GLY A C 1
ATOM 2296 O O . GLY A 1 294 ? 0.632 -14.731 -17.224 1.00 92.44 294 GLY A O 1
ATOM 2297 N N . GLU A 1 295 ? 2.449 -15.538 -16.180 1.00 92.06 295 GLU A N 1
ATOM 2298 C CA . GLU A 1 295 ? 1.697 -16.173 -15.089 1.00 92.06 295 GLU A CA 1
ATOM 2299 C C . GLU A 1 295 ? 1.110 -15.140 -14.119 1.00 92.06 295 GLU A C 1
ATOM 2301 O O . GLU A 1 295 ? -0.054 -15.260 -13.740 1.00 92.06 295 GLU A O 1
ATOM 2306 N N . TYR A 1 296 ? 1.857 -14.080 -13.785 1.00 91.69 296 TYR A N 1
ATOM 2307 C CA . TYR A 1 296 ? 1.335 -12.970 -12.982 1.00 91.69 296 TYR A CA 1
ATOM 2308 C C . TYR A 1 296 ? 0.082 -12.354 -13.606 1.00 91.69 296 TYR A C 1
ATOM 2310 O O . TYR A 1 296 ? -0.935 -12.173 -12.943 1.00 91.69 296 TYR A O 1
ATOM 2318 N N . MET A 1 297 ? 0.150 -12.071 -14.904 1.00 91.69 297 MET A N 1
ATOM 2319 C CA . MET A 1 297 ? -0.945 -11.474 -15.650 1.00 91.69 297 MET A CA 1
ATOM 2320 C C . MET A 1 297 ? -2.204 -12.335 -15.661 1.00 91.69 297 MET A C 1
ATOM 2322 O O . MET A 1 297 ? -3.292 -11.801 -15.479 1.00 91.69 297 MET A O 1
ATOM 2326 N N . LYS A 1 298 ? -2.065 -13.659 -15.812 1.00 91.62 298 LYS A N 1
ATOM 2327 C CA . LYS A 1 298 ? -3.210 -14.575 -15.721 1.00 91.62 298 LYS A CA 1
ATOM 2328 C C . LYS A 1 298 ? -3.893 -14.477 -14.357 1.00 91.62 298 LYS A C 1
ATOM 2330 O O . LYS A 1 298 ? -5.112 -14.379 -14.316 1.00 91.62 298 LYS A O 1
ATOM 2335 N N . MET A 1 299 ? -3.123 -14.473 -13.265 1.00 89.69 299 MET A N 1
ATOM 2336 C CA . MET A 1 299 ? -3.680 -14.319 -11.912 1.00 89.69 299 MET A CA 1
ATOM 2337 C C . MET A 1 299 ? -4.383 -12.964 -11.747 1.00 89.69 299 MET A C 1
ATOM 2339 O O . MET A 1 299 ? -5.501 -12.889 -11.246 1.00 89.69 299 MET A O 1
ATOM 2343 N N . ALA A 1 300 ? -3.754 -11.881 -12.210 1.00 88.81 300 ALA A N 1
ATOM 2344 C CA . ALA A 1 300 ? -4.319 -10.540 -12.104 1.00 88.81 300 ALA A CA 1
ATOM 2345 C C . ALA A 1 300 ? -5.638 -10.388 -12.888 1.00 88.81 300 ALA A C 1
ATOM 2347 O O . ALA A 1 300 ? -6.592 -9.805 -12.379 1.00 88.81 300 ALA A O 1
ATOM 2348 N N . GLU A 1 301 ? -5.713 -10.939 -14.102 1.00 88.38 301 GLU A N 1
ATOM 2349 C CA . GLU A 1 301 ? -6.901 -10.883 -14.968 1.00 88.38 301 GLU A CA 1
ATOM 2350 C C . GLU A 1 301 ? -8.063 -11.749 -14.463 1.00 88.38 301 GLU A C 1
ATOM 2352 O O . GLU A 1 301 ? -9.222 -11.417 -14.704 1.00 88.38 301 GLU A O 1
ATOM 2357 N N . LEU A 1 302 ? -7.772 -12.841 -13.750 1.00 86.50 302 LEU A N 1
ATOM 2358 C CA . LEU A 1 302 ? -8.794 -13.677 -13.114 1.00 86.50 302 LEU A CA 1
ATOM 2359 C C . LEU A 1 302 ? -9.407 -13.025 -11.866 1.00 86.50 302 LEU A C 1
ATOM 2361 O O . LEU A 1 302 ? -10.446 -13.481 -11.392 1.00 86.50 302 LEU A O 1
ATOM 2365 N N . GLY A 1 303 ? -8.808 -11.939 -11.362 1.00 73.31 303 GLY A N 1
ATOM 2366 C CA . GLY A 1 303 ? -9.190 -11.358 -10.077 1.00 73.31 303 GLY A CA 1
ATOM 2367 C C . GLY A 1 303 ? -8.757 -12.238 -8.904 1.00 73.31 303 GLY A C 1
ATOM 2368 O O . GLY A 1 303 ? -9.443 -12.237 -7.880 1.00 73.31 303 GLY A O 1
ATOM 2369 N N . VAL A 1 304 ? -7.604 -12.910 -9.082 1.00 57.50 304 VAL A N 1
ATOM 2370 C CA . VAL A 1 304 ? -7.037 -14.077 -8.371 1.00 57.50 304 VAL A CA 1
ATOM 2371 C C . VAL A 1 304 ? -7.382 -15.407 -9.040 1.00 57.50 304 VAL A C 1
ATOM 2373 O O . VAL A 1 304 ? -8.501 -15.926 -8.839 1.00 57.50 304 VAL A O 1
#

pLDDT: mean 89.13, std 13.54, range [24.34, 98.69]

Foldseek 3Di:
DDDPPPVPLPDDDQAWDADQLVLDIDGDPLLDCDDPPDHGDLLSVLVVLLNVLVSLLLQAFLLNLLLVLLVLQLLVLQQQQADPVRDRPDDVSHDPVSNVSNVVSVVLNCLAQWDQDPVQCQPDPDLVQKDKDQWDWDDDPNGIWTWIKIWGQDPVRDITIDITTDHDNLLSSQLSLLSSLVSSVVSPNDPVCSCPPPGCPSHVVQVVHLCVLLVDDDDSVLSNLLSRLLRNANRSRVLSSVLSVPSNPDPDDSVVSSVVSNVVSVCSSVVSLVSLVVSLVPDDPPDPVNVSSVVSSVSNVVSD